Protein 2Q2I (pdb70)

Secondary structure (DSSP, 8-state):
-----HHHHHTS-EEEEEEEEEEE-TTSSS--EEEEEE-HHHH-EEEEEES-TTT--HHHHTT-EEEEE--SPPEEETTEEE--EEPEEE-TTS-EEEEEESS---TTPBP-/-----HHHHHT--EEEEEEEEEEEE---EEEEEEE--TTT-EEEEEE--TTT--HHHHTT-EEEEE--SPPEEETTEEE--EEPEEE-TTS-EEEEEESS---TTPBP-

Foldseek 3Di:
DDDDDPVVVVVQWKWKWFWAFKDWDVVAPATKIKTWTQQDDPLGIFIDMDNQVPPDDRVRRGGFIWMWRQPDPWDCRPPDTGRIHTDFDQDPVGHTDTDHDPDDDDRNDTDD/DDDDDPVVVVVWWKWKWFWAFWDCDVLNKIKTWTQQDDPQGIFIAMDQQVPPDDRVRRHGFIFMWGQPDDWDDPDPDIHGIDTDFDQDPVGHTDTDHDPDDDDRNDTDD

CATH classification: 2.40.50.140

B-factor: mean 7.93, std 7.59, range [2.0, 42.94]

Solvent-accessible surface area: 10592 Å² total; per-residue (Å²): 98,61,116,13,57,106,65,30,5,86,80,3,2,4,42,0,0,26,2,68,70,13,55,86,4,108,115,28,229,115,90,10,3,59,8,77,0,41,1,6,138,167,41,23,103,58,68,0,19,22,100,5,54,96,49,12,61,26,147,73,0,77,51,78,26,0,0,0,0,25,10,32,59,71,150,96,40,56,99,16,120,7,54,7,40,12,0,2,0,26,1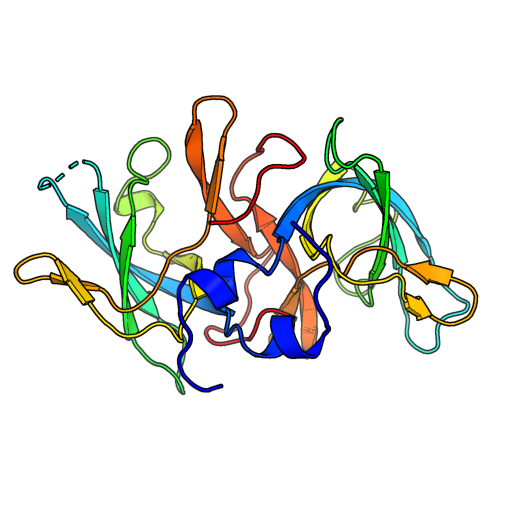6,89,128,46,42,49,0,0,0,7,21,49,89,117,10,49,52,14,56,52,3,64,81,61,125,14,52,126,60,35,12,94,88,14,11,5,31,0,0,27,1,67,76,11,65,88,37,116,128,121,18,4,57,4,74,0,41,1,9,130,162,40,24,89,57,60,1,30,19,128,3,58,96,48,7,66,34,145,60,0,74,52,66,30,0,0,0,0,23,7,28,42,49,157,103,81,58,142,23,106,20,35,8,47,12,0,2,0,26,17,90,126,47,42,50,0,1,0,6,21,46,92,115,7,54,46,16,59,118,14,76

Sequence (221 aa):
SGEISYADFEKVDIRVGTIVEAVPFPEARKPAIKVKIDFGPEIGIKKSSAQITVHYTPESLVGRQVLGVVNFPPRQIGPFRSEVLTLGFADANGDIVLAAVERPVPNGEKMCSGEISYADFEKVDIRVGTIVEAVPFPEPAIKVKIDFGPEIGIKKSSAQITVHYTPESLVGRQVLGVVNFPPRQIGPFRSEVLTLGFADANGDIVLAAVERPVPNGEKMC

InterPro domains:
  IPR002547 tRNA-binding domain [PF01588] (15-111)
  IPR002547 tRNA-binding domain [PS50886] (9-113)
  IPR008231 Probable chaperone CsaA [TIGR02222] (7-112)
  IPR012340 Nucleic acid-binding, OB-fold [G3DSA:2.40.50.140] (1-113)
  IPR012340 Nucleic acid-binding, OB-fold [SSF50249] (5-112)

Structure (mmCIF, N/CA/C/O backbone):
data_2Q2I
#
_entry.id   2Q2I
#
_cell.length_a   60.653
_cell.length_b   60.653
_cell.length_c   113.389
_cell.angle_alpha   90.000
_cell.angle_beta   90.000
_cell.angle_gamma   120.000
#
_symmetry.space_group_name_H-M   'P 61'
#
loop_
_entity.id
_entity.type
_entity.pdbx_description
1 polymer 'Secretion chaperone'
2 non-polymer 'SULFATE ION'
3 non-polymer 1,2-ETHANEDIOL
4 water water
#
loop_
_atom_site.group_PDB
_atom_site.id
_atom_site.type_symbol
_atom_site.label_atom_id
_atom_site.label_alt_id
_atom_site.label_comp_id
_atom_site.label_asym_id
_atom_site.label_entity_id
_atom_site.label_seq_id
_atom_site.pdbx_PDB_ins_code
_atom_site.Cartn_x
_atom_site.Cartn_y
_atom_site.Cartn_z
_atom_site.occupancy
_atom_site.B_iso_or_equiv
_atom_site.auth_seq_id
_atom_site.auth_comp_id
_atom_site.auth_asym_id
_atom_site.auth_atom_id
_atom_site.pdbx_PDB_model_num
ATOM 1 N N . SER A 1 5 ? -37.350 -17.357 9.589 1.00 4.46 2 SER A N 1
ATOM 2 C CA . SER A 1 5 ? -36.706 -16.238 10.335 1.00 4.23 2 SER A CA 1
ATOM 3 C C . SER A 1 5 ? -37.744 -15.314 10.956 1.00 4.55 2 SER A C 1
ATOM 4 O O . SER A 1 5 ? -38.706 -14.911 10.302 1.00 4.82 2 SER A O 1
ATOM 7 N N . GLY A 1 6 ? -37.536 -14.983 12.224 1.00 4.18 3 GLY A N 1
ATOM 8 C CA . GLY A 1 6 ? -38.460 -14.113 12.951 1.00 3.45 3 GLY A CA 1
ATOM 9 C C . GLY A 1 6 ? -38.572 -12.731 12.334 1.00 3.98 3 GLY A C 1
ATOM 10 O O . GLY A 1 6 ? -37.739 -12.339 11.498 1.00 3.70 3 GLY A O 1
ATOM 11 N N . GLU A 1 7 ? -39.591 -11.988 12.746 1.00 3.70 4 GLU A N 1
ATOM 12 C CA . GLU A 1 7 ? -39.803 -10.647 12.208 1.00 3.10 4 GLU A CA 1
ATOM 13 C C . GLU A 1 7 ? -38.692 -9.706 12.610 1.00 2.93 4 GLU A C 1
ATOM 14 O O . GLU A 1 7 ? -38.048 -9.885 13.657 1.00 2.83 4 GLU A O 1
ATOM 20 N N . ILE A 1 8 ? -38.479 -8.703 11.760 1.00 2.20 5 ILE A N 1
ATOM 21 C CA . ILE A 1 8 ? -37.432 -7.729 11.982 1.00 2.00 5 ILE A CA 1
ATOM 22 C C . ILE A 1 8 ? -37.941 -6.291 11.844 1.00 2.07 5 ILE A C 1
ATOM 23 O O . ILE A 1 8 ? -39.002 -6.027 11.252 1.00 3.02 5 ILE A O 1
ATOM 28 N N . SER A 1 9 ? -37.154 -5.369 12.400 1.00 2.01 6 SER A N 1
ATOM 29 C CA . SER A 1 9 ? -37.375 -3.935 12.206 1.00 2.23 6 SER A CA 1
ATOM 30 C C . SER A 1 9 ? -36.861 -3.473 10.854 1.00 2.00 6 SER A C 1
ATOM 31 O O . SER A 1 9 ? -36.018 -4.134 10.229 1.00 2.00 6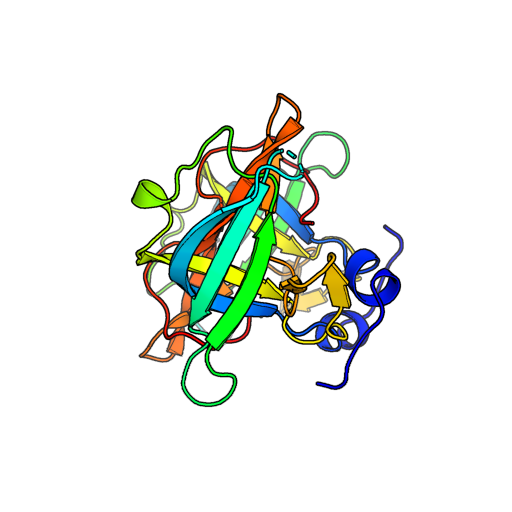 SER A O 1
ATOM 34 N N . TYR A 1 10 ? -37.308 -2.299 10.431 1.00 2.00 7 TYR A N 1
ATOM 35 C CA . TYR A 1 10 ? -36.672 -1.697 9.263 1.00 2.00 7 TYR A CA 1
ATOM 36 C C . TYR A 1 10 ? -35.164 -1.481 9.480 1.00 2.00 7 TYR A C 1
ATOM 37 O O . TYR A 1 10 ? -34.361 -1.671 8.540 1.00 2.00 7 TYR A O 1
ATOM 46 N N . ALA A 1 11 ? -34.782 -1.074 10.695 1.00 2.07 8 ALA A N 1
ATOM 47 C CA . ALA A 1 11 ? -33.363 -0.809 10.984 1.00 2.45 8 ALA A CA 1
ATOM 48 C C . ALA A 1 11 ? -32.514 -2.047 10.715 1.00 3.60 8 ALA A C 1
ATOM 49 O O . ALA A 1 11 ? -31.388 -1.947 10.215 1.00 4.06 8 ALA A O 1
ATOM 51 N N . ASP A 1 12 ? -33.035 -3.219 11.077 1.00 3.86 9 ASP A N 1
ATOM 52 C CA . ASP A 1 12 ? -32.249 -4.449 10.897 1.00 3.94 9 ASP A CA 1
ATOM 53 C C . ASP A 1 12 ? -32.149 -4.908 9.444 1.00 4.67 9 ASP A C 1
ATOM 54 O O . ASP A 1 12 ? -31.253 -5.679 9.086 1.00 5.73 9 ASP A O 1
ATOM 59 N N . PHE A 1 13 ? -33.082 -4.445 8.616 1.00 4.02 10 PHE A N 1
ATOM 60 C CA . PHE A 1 13 ? -32.961 -4.597 7.173 1.00 4.63 10 PHE A CA 1
ATOM 61 C C . PHE A 1 13 ? -31.985 -3.556 6.611 1.00 4.81 10 PHE A C 1
ATOM 62 O O . PHE A 1 13 ? -31.078 -3.892 5.845 1.00 4.80 10 PHE A O 1
ATOM 70 N N . GLU A 1 14 ? -32.180 -2.287 6.970 1.00 4.32 11 GLU A N 1
ATOM 71 C CA . GLU A 1 14 ? -31.379 -1.202 6.401 1.00 5.34 11 GLU A CA 1
ATOM 72 C C . GLU A 1 14 ? -29.881 -1.317 6.680 1.00 4.54 11 GLU A C 1
ATOM 73 O O . GLU A 1 14 ? -29.055 -0.907 5.839 1.00 4.45 11 GLU A O 1
ATOM 79 N N . LYS A 1 15 ? -29.518 -1.889 7.828 1.00 3.20 12 LYS A N 1
ATOM 80 C CA . LYS A 1 15 ? -28.088 -2.014 8.179 1.00 2.75 12 LYS A CA 1
ATOM 81 C C . LYS A 1 15 ? -27.330 -2.993 7.296 1.00 2.19 12 LYS A C 1
ATOM 82 O O . LYS A 1 15 ? -26.100 -3.011 7.303 1.00 2.63 12 LYS A O 1
ATOM 88 N N . VAL A 1 16 ? -28.067 -3.840 6.580 1.00 2.06 13 VAL A N 1
ATOM 89 C CA . VAL A 1 16 ? -27.484 -4.749 5.600 1.00 2.40 13 VAL A CA 1
ATOM 90 C C . VAL A 1 16 ? -27.313 -3.925 4.327 1.00 2.76 13 VAL A C 1
ATOM 91 O O . VAL A 1 16 ? -28.303 -3.440 3.756 1.00 3.49 13 VAL A O 1
ATOM 95 N N . ASP A 1 17 ? -26.066 -3.712 3.905 1.00 2.97 14 ASP A N 1
ATOM 96 C CA . ASP A 1 17 ? -25.843 -2.789 2.807 1.00 2.88 14 ASP A CA 1
ATOM 97 C C . ASP A 1 17 ? -25.741 -3.539 1.483 1.00 3.03 14 ASP A C 1
ATOM 98 O O . ASP A 1 17 ? -24.681 -4.049 1.120 1.00 3.00 14 ASP A O 1
ATOM 103 N N . ILE A 1 18 ? -26.863 -3.611 0.778 1.00 2.38 15 ILE A N 1
ATOM 104 C CA . ILE A 1 18 ? -26.910 -4.272 -0.532 1.00 2.36 15 ILE A CA 1
ATOM 105 C C . ILE A 1 18 ? -26.889 -3.215 -1.634 1.00 2.49 15 ILE A C 1
ATOM 106 O O . ILE A 1 18 ? -27.712 -2.289 -1.626 1.00 2.32 15 ILE A O 1
ATOM 111 N N . ARG A 1 19 ? -25.922 -3.352 -2.539 1.00 2.23 16 ARG A N 1
ATOM 112 C CA . ARG A 1 19 ? -25.729 -2.404 -3.634 1.00 2.00 16 ARG A CA 1
ATOM 113 C C . ARG A 1 19 ? -25.779 -3.132 -4.959 1.00 2.00 16 ARG A C 1
ATOM 114 O O . ARG A 1 19 ? -25.446 -4.306 -5.024 1.00 2.00 16 ARG A O 1
ATOM 122 N N . VAL A 1 20 ? -26.124 -2.400 -6.013 1.00 2.00 17 VAL A N 1
ATOM 123 C CA . VAL A 1 20 ? -25.983 -2.888 -7.385 1.00 2.00 17 VAL A CA 1
ATOM 124 C C . VAL A 1 20 ? -24.635 -2.403 -7.939 1.00 2.00 17 VAL A C 1
ATOM 125 O O . VAL A 1 20 ? -24.189 -1.290 -7.633 1.00 2.00 17 VAL A O 1
ATOM 129 N N . GLY A 1 21 ? -23.968 -3.262 -8.706 1.00 2.00 18 GLY A N 1
ATOM 130 C CA . GLY A 1 21 ? -22.713 -2.901 -9.351 1.00 2.00 18 GLY A CA 1
ATOM 131 C C . GLY A 1 21 ? -22.566 -3.689 -10.626 1.00 2.00 18 GLY A C 1
ATOM 132 O O . GLY A 1 21 ? -23.342 -4.610 -10.881 1.00 2.26 18 GLY A O 1
ATOM 133 N N . THR A 1 22 ? -21.573 -3.327 -11.438 1.00 2.00 19 THR A N 1
ATOM 134 C CA . THR A 1 22 ? -21.394 -3.938 -12.767 1.00 2.00 19 THR A CA 1
ATOM 135 C C . THR A 1 22 ? -20.129 -4.784 -12.776 1.00 2.00 19 THR A C 1
ATOM 136 O O . THR A 1 22 ? -19.065 -4.304 -12.398 1.00 2.00 19 THR A O 1
ATOM 140 N N . ILE A 1 23 ? -20.241 -6.046 -13.199 1.00 2.00 20 ILE A N 1
ATOM 141 C CA . ILE A 1 23 ? -19.052 -6.900 -13.288 1.00 2.00 20 ILE A CA 1
ATOM 142 C C . ILE A 1 23 ? -18.111 -6.331 -14.352 1.00 2.37 20 ILE A C 1
ATOM 143 O O . ILE A 1 23 ? -18.521 -6.094 -15.489 1.00 2.46 20 ILE A O 1
ATOM 148 N N . VAL A 1 24 ? -16.858 -6.121 -13.958 1.00 2.15 21 VAL A N 1
ATOM 149 C CA . VAL A 1 24 ? -15.830 -5.598 -14.867 1.00 2.00 21 VAL A CA 1
ATOM 150 C C . VAL A 1 24 ? -14.756 -6.615 -15.222 1.00 2.08 21 VAL A C 1
ATOM 151 O O . VAL A 1 24 ? -14.027 -6.430 -16.195 1.00 2.90 21 VAL A O 1
ATOM 155 N N . GLU A 1 25 ? -14.658 -7.680 -14.426 1.00 2.00 22 GLU A N 1
ATOM 156 C CA . GLU A 1 25 ? -13.709 -8.762 -14.707 1.00 2.00 22 GLU A CA 1
ATOM 157 C C . GLU A 1 25 ? -14.291 -10.070 -14.209 1.00 2.00 22 GLU A C 1
ATOM 158 O O . GLU A 1 25 ? -14.942 -10.087 -13.172 1.00 2.00 22 GLU A O 1
ATOM 164 N N . ALA A 1 26 ? -14.035 -11.159 -14.925 1.00 2.00 23 ALA A N 1
ATOM 165 C CA . ALA A 1 26 ? -14.486 -12.478 -14.498 1.00 2.10 23 ALA A CA 1
ATOM 166 C C . ALA A 1 26 ? -13.513 -13.535 -14.991 1.00 2.55 23 ALA A C 1
ATOM 167 O O . ALA A 1 26 ? -13.064 -13.521 -16.157 1.00 2.59 23 ALA A O 1
ATOM 169 N N . VAL A 1 27 ? -13.145 -14.436 -14.092 1.00 3.78 24 VAL A N 1
ATOM 170 C CA . VAL A 1 27 ? -12.242 -15.514 -14.462 1.00 5.12 24 VAL A CA 1
ATOM 171 C C . VAL A 1 27 ? -12.638 -16.802 -13.742 1.00 5.48 24 VAL A C 1
ATOM 172 O O . VAL A 1 27 ? -13.216 -16.752 -12.651 1.00 6.39 24 VAL A O 1
ATOM 176 N N . PRO A 1 28 ? -12.322 -17.961 -14.331 1.00 5.59 25 PRO A N 1
ATOM 177 C CA . PRO A 1 28 ? -12.565 -19.219 -13.618 1.00 5.82 25 PRO A CA 1
ATOM 178 C C . PRO A 1 28 ? -11.786 -19.295 -12.293 1.00 6.60 25 PRO A C 1
ATOM 179 O O . PRO A 1 28 ? -10.723 -18.694 -12.154 1.00 6.43 25 PRO A O 1
ATOM 183 N N . PHE A 1 29 ? -12.308 -20.063 -11.351 1.00 6.85 26 PHE A N 1
ATOM 184 C CA . PHE A 1 29 ? -11.700 -20.227 -10.047 1.00 7.42 26 PHE A CA 1
ATOM 185 C C . PHE A 1 29 ? -11.464 -21.738 -9.848 1.00 7.89 26 PHE A C 1
ATOM 186 O O . PHE A 1 29 ? -12.118 -22.357 -9.013 1.00 8.40 26 PHE A O 1
ATOM 194 N N . PRO A 1 30 ? -10.530 -22.336 -10.636 1.00 8.27 27 PRO A N 1
ATOM 195 C CA . PRO A 1 30 ? -10.348 -23.802 -10.577 1.00 8.37 27 PRO A CA 1
ATOM 196 C C . PRO A 1 30 ? -9.826 -24.293 -9.225 1.00 8.17 27 PRO A C 1
ATOM 197 O O . PRO A 1 30 ? -9.937 -25.485 -8.920 1.00 8.72 27 PRO A O 1
ATOM 201 N N . GLU A 1 31 ? -9.283 -23.375 -8.421 1.00 8.11 28 GLU A N 1
ATOM 202 C CA . GLU A 1 31 ? -8.758 -23.712 -7.092 1.00 8.26 28 GLU A CA 1
ATOM 203 C C . GLU A 1 31 ? -9.871 -24.067 -6.101 1.00 8.27 28 GLU A C 1
ATOM 204 O O . GLU A 1 31 ? -9.631 -24.776 -5.120 1.00 8.74 28 GLU A O 1
ATOM 210 N N . ALA A 1 32 ? -11.088 -23.595 -6.373 1.00 7.89 29 ALA A N 1
ATOM 211 C CA . ALA A 1 32 ? -12.231 -23.836 -5.490 1.00 8.34 29 ALA A CA 1
ATOM 212 C C . ALA A 1 32 ? -12.667 -25.302 -5.504 1.00 7.96 29 ALA A C 1
ATOM 213 O O . ALA A 1 32 ? -12.464 -26.006 -6.488 1.00 7.99 29 ALA A O 1
ATOM 215 N N . ARG A 1 33 ? -13.266 -25.755 -4.405 1.00 7.60 30 ARG A N 1
ATOM 216 C CA . ARG A 1 33 ? -13.757 -27.133 -4.302 1.00 7.43 30 ARG A CA 1
ATOM 217 C C . ARG A 1 33 ? -14.846 -27.438 -5.345 1.00 7.63 30 ARG A C 1
ATOM 218 O O . ARG A 1 33 ? -14.798 -28.456 -6.035 1.00 7.84 30 ARG A O 1
ATOM 226 N N . LYS A 1 34 ? -15.827 -26.545 -5.446 1.00 7.04 31 LYS A N 1
ATOM 227 C CA . LYS A 1 34 ? -16.899 -26.670 -6.430 1.00 7.35 31 LYS A CA 1
ATOM 228 C C . LYS A 1 34 ? -16.621 -25.693 -7.579 1.00 6.74 31 LYS A C 1
ATOM 229 O O . LYS A 1 34 ? -15.887 -24.712 -7.391 1.00 7.91 31 LYS A O 1
ATOM 235 N N . PRO A 1 35 ? -17.178 -25.953 -8.782 1.00 6.35 32 PRO A N 1
ATOM 236 C CA . PRO A 1 35 ? -16.929 -25.024 -9.882 1.00 6.14 32 PRO A CA 1
ATOM 237 C C . PRO A 1 35 ? -17.413 -23.613 -9.556 1.00 5.59 32 PRO A C 1
ATOM 238 O O . PRO A 1 35 ? -18.514 -23.428 -9.036 1.00 5.49 32 PRO A O 1
ATOM 242 N N . ALA A 1 36 ? -16.589 -22.616 -9.855 1.00 5.79 33 ALA A N 1
ATOM 243 C CA . ALA A 1 36 ? -16.896 -21.258 -9.457 1.00 4.67 33 ALA A CA 1
ATOM 244 C C . ALA A 1 36 ? -16.189 -20.265 -10.373 1.00 4.58 33 ALA A C 1
ATOM 245 O O . ALA A 1 36 ? -15.303 -20.636 -11.154 1.00 5.14 33 ALA A O 1
ATOM 247 N N . ILE A 1 37 ? -16.595 -19.006 -10.244 1.00 3.27 34 ILE A N 1
ATOM 248 C CA . ILE A 1 37 ? -16.045 -17.909 -11.030 1.00 2.55 34 ILE A CA 1
ATOM 249 C C . ILE A 1 37 ? -15.719 -16.791 -10.048 1.00 2.00 34 ILE A C 1
ATOM 250 O O . ILE A 1 37 ? -16.492 -16.540 -9.136 1.00 2.00 34 ILE A O 1
ATOM 255 N N . LYS A 1 38 ? -14.551 -16.166 -10.216 1.00 2.00 35 LYS A N 1
ATOM 256 C CA . LYS A 1 38 ? -14.141 -14.970 -9.456 1.00 2.00 35 LYS A CA 1
ATOM 257 C C . LYS A 1 38 ? -14.466 -13.720 -10.273 1.00 2.00 35 LYS A C 1
ATOM 258 O O . LYS A 1 38 ? -14.248 -13.702 -11.479 1.00 2.00 35 LYS A O 1
ATOM 264 N N . VAL A 1 39 ? -14.979 -12.676 -9.630 1.00 2.00 36 VAL A N 1
ATOM 265 C CA . VAL A 1 39 ? -15.328 -11.458 -10.365 1.00 2.00 36 VAL A CA 1
ATOM 266 C C . VAL A 1 39 ? -14.795 -10.243 -9.650 1.00 2.00 36 VAL A C 1
ATOM 267 O O . VAL A 1 39 ? -14.513 -10.288 -8.456 1.00 2.00 36 VAL A O 1
ATOM 271 N N . LYS A 1 40 ? -14.614 -9.166 -10.404 1.00 2.00 37 LYS A N 1
ATOM 272 C CA . LYS A 1 40 ? -14.476 -7.821 -9.826 1.00 2.00 37 LYS A CA 1
ATOM 273 C C . LYS A 1 40 ? -15.716 -7.051 -10.240 1.00 2.00 37 LYS A C 1
ATOM 274 O O . LYS A 1 40 ? -16.131 -7.124 -11.412 1.00 2.36 37 LYS A O 1
ATOM 280 N N . ILE A 1 41 ? -16.323 -6.350 -9.280 1.00 2.50 38 ILE A N 1
ATOM 281 C CA . ILE A 1 41 ? -17.585 -5.618 -9.512 1.00 2.18 38 ILE A CA 1
ATOM 282 C C . ILE A 1 41 ? -17.346 -4.140 -9.228 1.00 2.00 38 ILE A C 1
ATOM 283 O O . ILE A 1 41 ? -16.877 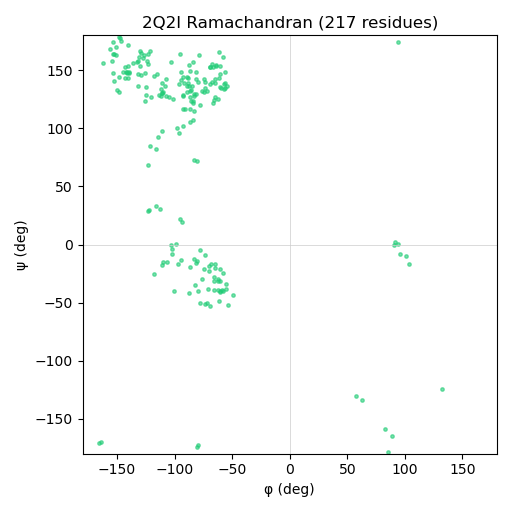-3.792 -8.154 1.00 2.00 38 ILE A O 1
ATOM 288 N N . ASP A 1 42 ? -17.690 -3.291 -10.189 1.00 2.00 39 ASP A N 1
ATOM 289 C CA . ASP A 1 42 ? -17.635 -1.859 -9.972 1.00 2.00 39 ASP A CA 1
ATOM 290 C C . ASP A 1 42 ? -18.908 -1.372 -9.280 1.00 2.80 39 ASP A C 1
ATOM 291 O O . ASP A 1 42 ? -19.995 -1.335 -9.881 1.00 2.44 39 ASP A O 1
ATOM 296 N N . PHE A 1 43 ? -18.766 -1.025 -8.005 1.00 3.01 40 PHE A N 1
ATOM 297 C CA . PHE A 1 43 ? -19.904 -0.527 -7.232 1.00 3.74 40 PHE A CA 1
ATOM 298 C C . PHE A 1 43 ? -19.987 1.001 -7.208 1.00 3.93 40 PHE A C 1
ATOM 299 O O . PHE A 1 43 ? -20.641 1.581 -6.317 1.00 3.86 40 PHE A O 1
ATOM 307 N N . GLY A 1 44 ? -19.359 1.651 -8.199 1.00 4.06 41 GLY A N 1
ATOM 308 C CA . GLY A 1 44 ? -19.419 3.101 -8.319 1.00 3.53 41 GLY A CA 1
ATOM 309 C C . GLY A 1 44 ? -18.249 3.809 -7.658 1.00 4.41 41 GLY A C 1
ATOM 310 O O . GLY A 1 44 ? -17.436 3.195 -6.974 1.00 4.63 41 GLY A O 1
ATOM 311 N N . PRO A 1 45 ? -18.182 5.131 -7.828 1.00 4.44 42 PRO A N 1
ATOM 312 C CA . PRO A 1 45 ? -16.996 5.874 -7.398 1.00 4.93 42 PRO A CA 1
ATOM 313 C C . PRO A 1 45 ? -16.755 5.896 -5.885 1.00 5.57 42 PRO A C 1
ATOM 314 O O . PRO A 1 45 ? -15.599 5.949 -5.461 1.00 6.42 42 PRO A O 1
ATOM 318 N N . GLU A 1 46 ? -17.820 5.860 -5.083 1.00 5.36 43 GLU A N 1
ATOM 319 C CA . GLU A 1 46 ? -17.656 5.899 -3.629 1.00 6.07 43 GLU A CA 1
ATOM 320 C C . GLU A 1 46 ? -17.135 4.568 -3.086 1.00 5.44 43 GLU A C 1
ATOM 321 O O . GLU A 1 46 ? -16.142 4.531 -2.350 1.00 6.72 43 GLU A O 1
ATOM 327 N N . ILE A 1 47 ? -17.796 3.479 -3.454 1.00 4.39 44 ILE A N 1
ATOM 328 C CA . ILE A 1 47 ? -17.436 2.149 -2.945 1.00 4.38 44 ILE A CA 1
ATOM 329 C C . ILE A 1 47 ? -16.241 1.571 -3.688 1.00 3.69 44 ILE A C 1
ATOM 330 O O . ILE A 1 47 ? -15.365 0.929 -3.087 1.00 4.67 44 ILE A O 1
ATOM 335 N N . GLY A 1 48 ? -16.218 1.776 -5.001 1.00 3.69 45 GLY A N 1
ATOM 336 C CA . GLY A 1 48 ? -15.089 1.329 -5.796 1.00 2.79 45 GLY A CA 1
ATOM 337 C C . GLY A 1 48 ? -15.286 -0.092 -6.287 1.00 2.57 45 GLY A C 1
ATOM 338 O O . GLY A 1 48 ? -16.402 -0.622 -6.246 1.00 3.59 45 GLY A O 1
ATOM 339 N N . ILE A 1 49 ? -14.188 -0.697 -6.744 1.00 2.00 46 ILE A N 1
ATOM 340 C CA . ILE A 1 49 ? -14.208 -2.036 -7.331 1.00 2.43 46 ILE A CA 1
ATOM 341 C C . ILE A 1 49 ? -13.921 -3.079 -6.257 1.00 2.57 46 ILE A C 1
ATOM 342 O O . ILE A 1 49 ? -12.940 -2.950 -5.511 1.00 3.04 46 ILE A O 1
ATOM 347 N N . LYS A 1 50 ? -14.789 -4.084 -6.177 1.00 2.00 47 LYS A N 1
ATOM 348 C CA . LYS A 1 50 ? -14.711 -5.104 -5.125 1.00 2.00 47 LYS A CA 1
ATOM 349 C C . LYS A 1 50 ? -14.667 -6.498 -5.700 1.00 2.00 47 LYS A C 1
ATOM 350 O O . LYS A 1 50 ? -15.294 -6.777 -6.724 1.00 2.34 47 LYS A O 1
ATOM 356 N N . LYS A 1 51 ? -13.969 -7.378 -4.997 1.00 2.00 48 LYS A N 1
ATOM 357 C CA . LYS A 1 51 ? -13.847 -8.765 -5.392 1.00 2.00 48 LYS A CA 1
ATOM 358 C C . LYS A 1 51 ? -14.967 -9.621 -4.841 1.00 2.00 48 LYS A C 1
ATOM 359 O O . LYS A 1 51 ? -15.383 -9.446 -3.704 1.00 2.00 48 LYS A O 1
ATOM 365 N N . SER A 1 52 ? -15.400 -10.590 -5.637 1.00 2.00 49 SER A N 1
ATOM 366 C CA . SER A 1 52 ? -16.367 -11.591 -5.161 1.00 2.00 49 SER A CA 1
ATOM 367 C C . SER A 1 52 ? -16.190 -12.864 -5.958 1.00 2.37 49 SER A C 1
ATOM 368 O O . SER A 1 52 ? -15.399 -12.918 -6.880 1.00 2.00 49 SER A O 1
ATOM 371 N N . SER A 1 53 ? -16.913 -13.905 -5.559 1.00 2.41 50 SER A N 1
ATOM 372 C CA . SER A 1 53 ? -16.872 -15.168 -6.282 1.00 2.73 50 SER A CA 1
ATOM 373 C C . SER A 1 53 ? -18.179 -15.906 -6.040 1.00 2.49 50 SER A C 1
ATOM 374 O O . SER A 1 53 ? -18.872 -15.620 -5.078 1.00 2.52 50 SER A O 1
ATOM 377 N N . ALA A 1 54 ? -18.526 -16.829 -6.928 1.00 2.22 51 ALA A N 1
ATOM 378 C CA . ALA A 1 54 ? -19.761 -17.601 -6.760 1.00 2.00 51 ALA A CA 1
ATOM 379 C C . ALA A 1 54 ? -19.764 -18.858 -7.613 1.00 2.00 51 ALA A C 1
ATOM 380 O O . ALA A 1 54 ? -19.065 -18.941 -8.637 1.00 2.00 51 ALA A O 1
ATOM 382 N N . GLN A 1 55 ? -20.563 -19.829 -7.182 1.00 2.00 52 GLN A N 1
ATOM 383 C CA . GLN A 1 55 ? -20.760 -21.072 -7.921 1.00 2.00 52 GLN A CA 1
ATOM 384 C C . GLN A 1 55 ? -21.825 -20.854 -9.010 1.00 2.59 52 GLN A C 1
ATOM 385 O O . GLN A 1 55 ? -22.968 -21.319 -8.895 1.00 3.50 52 GLN A O 1
ATOM 391 N N . ILE A 1 56 ? -21.422 -20.126 -10.055 1.00 2.28 53 ILE A N 1
ATOM 392 C CA . ILE A 1 56 ? -22.351 -19.642 -11.074 1.00 2.88 53 ILE A CA 1
ATOM 393 C C . ILE A 1 56 ? -21.926 -20.116 -12.469 1.00 2.96 53 ILE A C 1
ATOM 394 O O . ILE A 1 56 ? -22.227 -19.465 -13.470 1.00 4.51 53 ILE A O 1
ATOM 399 N N . THR A 1 57 ? -21.265 -21.269 -12.521 1.00 3.07 54 THR A N 1
ATOM 400 C CA . THR A 1 57 ? -20.773 -21.784 -13.804 1.00 2.74 54 THR A CA 1
ATOM 401 C C . THR A 1 57 ? -21.837 -22.485 -14.648 1.00 2.66 54 THR A C 1
ATOM 402 O O . THR A 1 57 ? -21.609 -22.736 -15.839 1.00 3.79 54 THR A O 1
ATOM 406 N N . VAL A 1 58 ? -22.987 -22.829 -14.064 1.00 3.56 55 VAL A N 1
ATOM 407 C CA . VAL A 1 58 ? -23.995 -23.546 -14.842 1.00 3.95 55 VAL A CA 1
ATOM 408 C C . VAL A 1 58 ? -24.645 -22.621 -15.873 1.00 4.16 55 VAL A C 1
ATOM 409 O O . VAL A 1 58 ? -24.676 -22.942 -17.062 1.00 4.82 55 VAL A O 1
ATOM 413 N N . HIS A 1 59 ? -25.105 -21.457 -15.423 1.00 4.59 56 HIS A N 1
ATOM 414 C CA . HIS A 1 59 ? -25.809 -20.538 -16.315 1.00 4.35 56 HIS A CA 1
ATOM 415 C C . HIS A 1 59 ? -24.961 -19.436 -16.910 1.00 4.19 56 HIS A C 1
ATOM 416 O O . HIS A 1 59 ? -25.378 -18.806 -17.897 1.00 5.07 56 HIS A O 1
ATOM 423 N N . TYR A 1 60 ? -23.787 -19.192 -16.316 1.00 4.23 57 TYR A N 1
ATOM 424 C CA . TYR A 1 60 ? -22.966 -18.029 -16.687 1.00 3.10 57 TYR A CA 1
ATOM 425 C C . TYR A 1 60 ? -21.559 -18.435 -17.051 1.00 3.93 57 TYR A C 1
ATOM 426 O O . TYR A 1 60 ? -21.129 -19.566 -16.778 1.00 4.57 57 TYR A O 1
ATOM 435 N N . THR A 1 61 ? -20.869 -17.515 -17.726 1.00 3.28 58 THR A N 1
ATOM 436 C CA . THR A 1 61 ? -19.493 -17.754 -18.138 1.00 2.88 58 THR A CA 1
ATOM 437 C C . THR A 1 61 ? -18.691 -16.493 -17.841 1.00 2.90 58 THR A C 1
ATOM 438 O O . THR A 1 61 ? -19.271 -15.409 -17.727 1.00 3.20 58 THR A O 1
ATOM 442 N N . PRO A 1 62 ? -17.368 -16.622 -17.672 1.00 2.89 59 PRO A N 1
ATOM 443 C CA . PRO A 1 62 ? -16.553 -15.411 -17.515 1.00 3.11 59 PRO A CA 1
ATOM 444 C C . PRO A 1 62 ? -16.713 -14.409 -18.658 1.00 3.45 59 PRO A C 1
ATOM 445 O O . PRO A 1 62 ? -16.663 -13.184 -18.438 1.00 5.39 59 PRO A O 1
ATOM 449 N N . GLU A 1 63 ? -16.921 -14.934 -19.861 1.00 3.21 60 GLU A N 1
ATOM 450 C CA . GLU A 1 63 ? -17.058 -14.104 -21.040 1.00 3.80 60 GLU A CA 1
ATOM 451 C C . GLU A 1 63 ? -18.377 -13.326 -21.067 1.00 4.21 60 GLU A C 1
ATOM 452 O O . GLU A 1 63 ? -18.399 -12.162 -21.498 1.00 5.28 60 GLU A O 1
ATOM 458 N N . SER A 1 64 ? -19.465 -13.953 -20.611 1.00 4.74 61 SER A N 1
ATOM 459 C CA . SER A 1 64 ? -20.802 -13.321 -20.664 1.00 5.69 61 SER A CA 1
ATOM 460 C C . SER A 1 64 ? -21.102 -12.449 -19.451 1.00 4.71 61 SER A C 1
ATOM 461 O O . SER A 1 64 ? -21.977 -11.597 -19.511 1.00 4.58 61 SER A O 1
ATOM 464 N N . LEU A 1 65 ? -20.368 -12.652 -18.361 1.00 3.09 62 LEU A N 1
ATOM 465 C CA . LEU A 1 65 ? -20.677 -11.948 -17.120 1.00 3.22 62 LEU A CA 1
ATOM 466 C C . LEU A 1 65 ? -20.234 -10.489 -17.121 1.00 3.10 62 LEU A C 1
ATOM 467 O O . LEU A 1 65 ? -20.832 -9.647 -16.427 1.00 2.51 62 LEU A O 1
ATOM 472 N N . VAL A 1 66 ? -19.164 -10.187 -17.858 1.00 2.93 63 VAL A N 1
ATOM 473 C CA . VAL A 1 66 ? -18.650 -8.829 -17.867 1.00 2.44 63 VAL A CA 1
ATOM 474 C C . VAL A 1 66 ? -19.714 -7.895 -18.444 1.00 2.00 63 VAL A C 1
ATOM 475 O O . VAL A 1 66 ? -20.247 -8.152 -19.542 1.00 3.13 63 VAL A O 1
ATOM 479 N N . GLY A 1 67 ? -20.049 -6.856 -17.670 1.00 2.14 64 GLY A N 1
ATOM 480 C CA . GLY A 1 67 ? -21.055 -5.872 -18.066 1.00 2.00 64 GLY A CA 1
ATOM 481 C C . GLY A 1 67 ? -22.413 -6.103 -17.410 1.00 2.00 64 GLY A C 1
ATOM 482 O O . GLY A 1 67 ? -23.309 -5.264 -17.515 1.00 2.00 64 GLY A O 1
ATOM 483 N N . ARG A 1 68 ? -22.579 -7.244 -16.749 1.00 2.00 65 ARG A N 1
ATOM 484 C CA . ARG A 1 68 ? -23.836 -7.532 -16.067 1.00 2.70 65 ARG A CA 1
ATOM 485 C C . ARG A 1 68 ? -23.886 -6.813 -14.730 1.00 2.56 65 ARG A C 1
ATOM 486 O O . ARG A 1 68 ? -22.886 -6.766 -14.017 1.00 3.05 65 ARG A O 1
ATOM 494 N N . GLN A 1 69 ? -25.056 -6.265 -14.382 1.00 2.46 66 GLN A N 1
ATOM 495 C CA . GLN A 1 69 ? -25.223 -5.710 -13.044 1.00 2.43 66 GLN A CA 1
ATOM 496 C C . GLN A 1 69 ? -25.717 -6.782 -12.107 1.00 2.99 66 GLN A C 1
ATOM 497 O O . GLN A 1 69 ? -26.669 -7.505 -12.437 1.00 2.70 66 GLN A O 1
ATOM 503 N N . VAL A 1 70 ? -25.040 -6.877 -10.962 1.00 2.75 67 VAL A N 1
ATOM 504 C CA . VAL A 1 70 ? -25.356 -7.852 -9.917 1.00 2.92 67 VAL A CA 1
ATOM 505 C C . VAL A 1 70 ? -25.623 -7.107 -8.608 1.00 3.43 67 VAL A C 1
ATOM 506 O O . VAL A 1 70 ? -25.313 -5.908 -8.483 1.00 3.19 67 VAL A O 1
ATOM 510 N N . LEU A 1 71 ? -26.234 -7.806 -7.661 1.00 2.00 68 LEU A N 1
ATOM 511 C CA . LEU A 1 71 ? -26.516 -7.242 -6.342 1.00 2.62 68 LEU A CA 1
ATOM 512 C C . LEU A 1 71 ? -25.564 -7.914 -5.364 1.00 2.49 68 LEU A C 1
ATOM 513 O O . LEU A 1 71 ? -25.367 -9.129 -5.413 1.00 2.00 68 LEU A O 1
ATOM 518 N N . GLY A 1 72 ? -24.966 -7.133 -4.468 1.00 2.41 69 GLY A N 1
ATOM 519 C CA . GLY A 1 72 ? -24.048 -7.716 -3.480 1.00 2.61 69 GLY A CA 1
ATOM 520 C C . GLY A 1 72 ? -24.151 -7.068 -2.121 1.00 2.68 69 GLY A C 1
ATOM 521 O O . GLY A 1 72 ? -24.451 -5.883 -2.033 1.00 2.38 69 GLY A O 1
ATOM 522 N N . VAL A 1 73 ? -23.916 -7.853 -1.069 1.00 2.00 70 VAL A N 1
ATOM 523 C CA . VAL A 1 73 ? -23.723 -7.285 0.256 1.00 2.61 70 VAL A CA 1
ATOM 524 C C . VAL A 1 73 ? -22.298 -6.737 0.335 1.00 2.76 70 VAL A C 1
ATOM 525 O O . VAL A 1 73 ? -21.312 -7.497 0.185 1.00 2.13 70 VAL A O 1
ATOM 529 N N . VAL A 1 74 ? -22.181 -5.431 0.593 1.00 3.09 71 VAL A N 1
ATOM 530 C CA . VAL A 1 74 ? -20.874 -4.780 0.546 1.00 3.88 71 VAL A CA 1
ATOM 531 C C . VAL A 1 74 ? -20.259 -4.514 1.918 1.00 4.16 71 VAL A C 1
ATOM 532 O O . VAL A 1 74 ? -19.099 -4.112 1.983 1.00 5.80 71 VAL A O 1
ATOM 536 N N . ASN A 1 75 ? -21.015 -4.729 2.997 1.00 4.30 72 ASN A N 1
ATOM 537 C CA . ASN A 1 75 ? -20.511 -4.401 4.340 1.00 3.71 72 ASN A CA 1
ATOM 538 C C . ASN A 1 75 ? -20.254 -5.567 5.289 1.00 4.28 72 ASN A C 1
ATOM 539 O O . ASN A 1 75 ? -20.352 -5.411 6.512 1.00 3.81 72 ASN A O 1
ATOM 544 N N . PHE A 1 76 ? -19.887 -6.714 4.718 1.00 5.03 73 PHE A N 1
ATOM 545 C CA . PHE A 1 76 ? -19.307 -7.806 5.493 1.00 4.89 73 PHE A CA 1
ATOM 546 C C . PHE A 1 76 ? -17.803 -7.560 5.650 1.00 5.08 73 PHE A C 1
ATOM 547 O O . PHE A 1 76 ? -17.175 -6.872 4.840 1.00 5.36 73 PHE A O 1
ATOM 555 N N . PRO A 1 77 ? -17.204 -8.162 6.686 1.00 5.02 74 PRO A N 1
ATOM 556 C CA . PRO A 1 77 ? -15.749 -8.231 6.696 1.00 5.18 74 PRO A CA 1
ATOM 557 C C . PRO A 1 77 ? -15.286 -9.155 5.579 1.00 5.17 74 PRO A C 1
ATOM 558 O O . PRO A 1 77 ? -16.062 -10.017 5.145 1.00 5.90 74 PRO A O 1
ATOM 562 N N . PRO A 1 78 ? -14.045 -8.967 5.104 1.00 5.99 75 PRO A N 1
ATOM 563 C CA . PRO A 1 78 ? -13.490 -9.820 4.046 1.00 5.26 75 PRO A CA 1
ATOM 564 C C . PRO A 1 78 ? -13.538 -11.295 4.450 1.00 4.14 75 PRO A C 1
ATOM 565 O O . PRO A 1 78 ? -13.425 -11.617 5.640 1.00 4.01 75 PRO A O 1
ATOM 569 N N . ARG A 1 79 ? -13.706 -12.169 3.457 1.00 3.98 76 ARG A N 1
ATOM 570 C CA . ARG A 1 79 ? -13.819 -13.605 3.679 1.00 3.57 76 ARG A CA 1
ATOM 571 C C . ARG A 1 79 ? -12.782 -14.322 2.827 1.00 3.49 76 ARG A C 1
ATOM 572 O O . ARG A 1 79 ? -12.759 -14.160 1.612 1.00 3.53 76 ARG 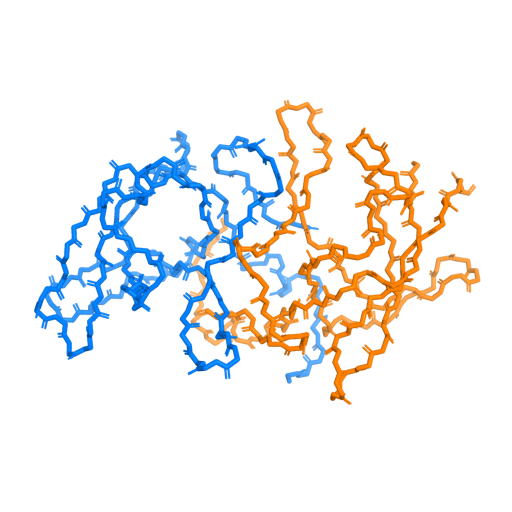A O 1
ATOM 580 N N . GLN A 1 80 ? -11.920 -15.114 3.471 1.00 2.82 77 GLN A N 1
ATOM 581 C CA . GLN A 1 80 ? -10.897 -15.853 2.765 1.00 3.06 77 GLN A CA 1
ATOM 582 C C . GLN A 1 80 ? -11.515 -17.181 2.310 1.00 3.10 77 GLN A C 1
ATOM 583 O O . GLN A 1 80 ? -11.914 -18.007 3.147 1.00 4.02 77 GLN A O 1
ATOM 589 N N . ILE A 1 81 ? -11.582 -17.354 0.989 1.00 3.52 78 ILE A N 1
ATOM 590 C CA . ILE A 1 81 ? -12.151 -18.545 0.333 1.00 2.75 78 ILE A CA 1
ATOM 591 C C . ILE A 1 81 ? -10.984 -19.220 -0.374 1.00 2.75 78 ILE A C 1
ATOM 592 O O . ILE A 1 81 ? -10.599 -18.859 -1.504 1.00 2.18 78 ILE A O 1
ATOM 597 N N . GLY A 1 82 ? -10.359 -20.160 0.322 1.00 2.88 79 GLY A N 1
ATOM 598 C CA . GLY A 1 82 ? -9.130 -20.700 -0.185 1.00 2.69 79 GLY A CA 1
ATOM 599 C C . GLY A 1 82 ? -8.139 -19.559 -0.371 1.00 3.77 79 GLY A C 1
ATOM 600 O O . GLY A 1 82 ? -7.950 -18.759 0.534 1.00 3.51 79 GLY A O 1
ATOM 601 N N . PRO A 1 83 ? -7.511 -19.474 -1.561 1.00 4.09 80 PRO A N 1
ATOM 602 C CA . PRO A 1 83 ? -6.494 -18.451 -1.820 1.00 4.74 80 PRO A CA 1
ATOM 603 C C . PRO A 1 83 ? -7.087 -17.063 -2.115 1.00 4.87 80 PRO A C 1
ATOM 604 O O . PRO A 1 83 ? -6.341 -16.083 -2.289 1.00 6.02 80 PRO A O 1
ATOM 608 N N . PHE A 1 84 ? -8.413 -16.987 -2.190 1.00 3.61 81 PHE A N 1
ATOM 609 C CA . PHE A 1 84 ? -9.079 -15.782 -2.676 1.00 3.30 81 PHE A CA 1
ATOM 610 C C . PHE A 1 84 ? -9.700 -15.010 -1.518 1.00 3.78 81 PHE A C 1
ATOM 611 O O . PHE A 1 84 ? -10.468 -15.588 -0.751 1.00 6.14 81 PHE A O 1
ATOM 619 N N . ARG A 1 85 ? -9.381 -13.718 -1.404 1.00 3.07 82 ARG A N 1
ATOM 620 C CA . ARG A 1 85 ? -9.954 -12.892 -0.341 1.00 3.00 82 ARG A CA 1
ATOM 621 C C . ARG A 1 85 ? -11.132 -12.112 -0.919 1.00 3.77 82 ARG A C 1
ATOM 622 O O . ARG A 1 85 ? -10.945 -11.108 -1.600 1.00 4.64 82 ARG A O 1
ATOM 630 N N . SER A 1 86 ? -12.330 -12.616 -0.646 1.00 2.76 83 SER A N 1
ATOM 631 C CA . SER A 1 86 ? -13.564 -12.023 -1.157 1.00 2.88 83 SER A CA 1
ATOM 632 C C . SER A 1 86 ? -14.000 -10.828 -0.313 1.00 2.08 83 SER A C 1
ATOM 633 O O . SER A 1 86 ? -13.871 -10.853 0.921 1.00 3.20 83 SER A O 1
ATOM 636 N N . GLU A 1 87 ? -14.535 -9.796 -0.967 1.00 2.00 84 GLU A N 1
ATOM 637 C CA . GLU A 1 87 ? -14.955 -8.584 -0.272 1.00 2.00 84 GLU A CA 1
ATOM 638 C C . GLU A 1 87 ? -16.468 -8.418 -0.239 1.00 2.00 84 GLU A C 1
ATOM 639 O O . GLU A 1 87 ? -16.979 -7.604 0.546 1.00 2.00 84 GLU A O 1
ATOM 645 N N . VAL A 1 88 ? -17.167 -9.181 -1.089 1.00 2.00 85 VAL A N 1
ATOM 646 C CA . VAL A 1 88 ? -18.604 -9.008 -1.313 1.00 2.00 85 VAL A CA 1
ATOM 647 C C . VAL A 1 88 ? -19.290 -10.363 -1.514 1.00 2.41 85 VAL A C 1
ATOM 648 O O . VAL A 1 88 ? -18.691 -11.277 -2.083 1.00 3.14 85 VAL A O 1
ATOM 652 N N . LEU A 1 89 ? -20.513 -10.498 -0.990 1.00 2.00 86 LEU A N 1
ATOM 653 C CA . LEU A 1 89 ? -21.369 -11.637 -1.276 1.00 2.85 86 LEU A CA 1
ATOM 654 C C . LEU A 1 89 ? -22.244 -11.251 -2.458 1.00 2.99 86 LEU A C 1
ATO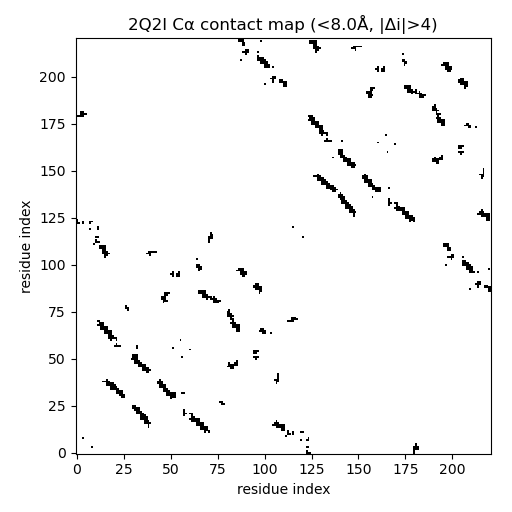M 655 O O . LEU A 1 89 ? -23.036 -10.315 -2.365 1.00 3.28 86 LEU A O 1
ATOM 660 N N . THR A 1 90 ? -22.088 -11.965 -3.568 1.00 3.58 87 THR A N 1
ATOM 661 C CA . THR A 1 90 ? -22.891 -11.726 -4.755 1.00 3.15 87 THR A CA 1
ATOM 662 C C . THR A 1 90 ? -24.181 -12.544 -4.622 1.00 2.52 87 THR A C 1
ATOM 663 O O . THR A 1 90 ? -24.116 -13.754 -4.393 1.00 3.59 87 THR A O 1
ATOM 667 N N . LEU A 1 91 ? -25.345 -11.890 -4.771 1.00 2.00 88 LEU A N 1
ATOM 668 C CA . LEU A 1 91 ? -26.613 -12.481 -4.391 1.00 2.00 88 LEU A CA 1
ATOM 669 C C . LEU A 1 91 ? -27.332 -13.216 -5.517 1.00 2.00 88 LEU A C 1
ATOM 670 O O . LEU A 1 91 ? -27.296 -12.806 -6.686 1.00 2.00 88 LEU A O 1
ATOM 675 N N . GLY A 1 92 ? -27.996 -14.303 -5.151 1.00 2.00 89 GLY A N 1
ATOM 676 C CA . GLY A 1 92 ? -28.699 -15.115 -6.126 1.00 2.00 89 GLY A CA 1
ATOM 677 C C . GLY A 1 92 ? -29.678 -16.052 -5.441 1.00 2.00 89 GLY A C 1
ATOM 678 O O . GLY A 1 92 ? -29.903 -15.960 -4.232 1.00 2.00 89 GLY A O 1
ATOM 679 N N . PHE A 1 93 ? -30.216 -16.970 -6.231 1.00 2.94 90 PHE A N 1
ATOM 680 C CA . PHE A 1 93 ? -31.255 -17.894 -5.820 1.00 3.82 90 PHE A CA 1
ATOM 681 C C . PHE A 1 93 ? -30.985 -19.257 -6.440 1.00 4.21 90 PHE A C 1
ATOM 682 O O . PHE A 1 93 ? -30.458 -19.337 -7.552 1.00 5.43 90 PHE A O 1
ATOM 690 N N . ALA A 1 94 ? -31.353 -20.328 -5.751 1.00 4.51 91 ALA A N 1
ATOM 691 C CA . ALA A 1 94 ? -31.363 -21.644 -6.383 1.00 4.14 91 ALA A CA 1
ATOM 692 C C . ALA A 1 94 ? -32.545 -21.791 -7.334 1.00 4.93 91 ALA A C 1
ATOM 693 O O . ALA A 1 94 ? -33.686 -21.488 -6.978 1.00 5.06 91 ALA A O 1
ATOM 695 N N . ASP A 1 95 ? -32.273 -22.252 -8.551 1.00 4.51 92 ASP A N 1
ATOM 696 C CA . ASP A 1 95 ? -33.364 -22.573 -9.478 1.00 3.81 92 ASP A CA 1
ATOM 697 C C . ASP A 1 95 ? -33.975 -23.955 -9.187 1.00 4.24 92 ASP A C 1
ATOM 698 O O . ASP A 1 95 ? -33.651 -24.567 -8.179 1.00 4.50 92 ASP A O 1
ATOM 703 N N . ALA A 1 96 ? -34.891 -24.420 -10.037 1.00 4.65 93 ALA A N 1
ATOM 704 C CA . ALA A 1 96 ? -35.599 -25.675 -9.784 1.00 4.87 93 ALA A CA 1
ATOM 705 C C . ALA A 1 96 ? -34.659 -26.880 -9.634 1.00 5.40 93 ALA A C 1
ATOM 706 O O . ALA A 1 96 ? -35.028 -27.883 -9.012 1.00 5.79 93 ALA A O 1
ATOM 708 N N . ASN A 1 97 ? -33.461 -26.779 -10.224 1.00 5.45 94 ASN A N 1
ATOM 709 C CA . ASN A 1 97 ? -32.438 -27.837 -10.124 1.00 5.02 94 ASN A CA 1
ATOM 710 C C . ASN A 1 97 ? -31.357 -27.575 -9.071 1.00 5.37 94 ASN A C 1
ATOM 711 O O . ASN A 1 97 ? -30.434 -28.379 -8.916 1.00 4.98 94 ASN A O 1
ATOM 716 N N . GLY A 1 98 ? -31.460 -26.450 -8.364 1.00 4.43 95 GLY A N 1
ATOM 717 C CA . GLY A 1 98 ? -30.480 -26.083 -7.341 1.00 4.10 95 GLY A CA 1
ATOM 718 C C . GLY A 1 98 ? -29.326 -25.240 -7.854 1.00 4.03 95 GLY A C 1
ATOM 719 O O . GLY A 1 98 ? -28.427 -24.891 -7.093 1.00 4.30 95 GLY A O 1
ATOM 720 N N . ASP A 1 99 ? -29.334 -24.941 -9.152 1.00 3.34 96 ASP A N 1
ATOM 721 C CA . ASP A 1 99 ? -28.269 -24.134 -9.754 1.00 3.66 96 ASP A CA 1
ATOM 722 C C . ASP A 1 99 ? -28.522 -22.650 -9.520 1.00 3.53 96 ASP A C 1
ATOM 723 O O . ASP A 1 99 ? -29.659 -22.216 -9.475 1.00 4.12 96 ASP A O 1
ATOM 728 N N . ILE A 1 100 ? -27.453 -21.871 -9.402 1.00 3.36 97 ILE A N 1
ATOM 729 C CA . ILE A 1 100 ? -27.603 -20.485 -8.979 1.00 3.02 97 ILE A CA 1
ATOM 730 C C . ILE A 1 100 ? -27.969 -19.554 -10.114 1.00 3.40 97 ILE A C 1
ATOM 731 O O . ILE A 1 100 ? -27.322 -19.552 -11.167 1.00 3.11 97 ILE A O 1
ATOM 736 N N . VAL A 1 101 ? -29.022 -18.768 -9.875 1.00 2.53 98 VAL A N 1
ATOM 737 C CA . VAL A 1 101 ? -29.489 -17.704 -10.779 1.00 2.22 98 VAL A CA 1
ATOM 738 C C . VAL A 1 101 ? -29.208 -16.388 -10.089 1.00 2.30 98 VAL A C 1
ATOM 739 O O . VAL A 1 101 ? -29.539 -16.234 -8.914 1.00 2.00 98 VAL A O 1
ATOM 743 N N . LEU A 1 102 ? -28.579 -15.447 -10.793 1.00 2.00 99 LEU A N 1
ATOM 744 C CA . LEU A 1 102 ? -28.213 -14.185 -10.169 1.00 2.00 99 LEU A CA 1
ATOM 745 C C . LEU A 1 102 ? -29.409 -13.261 -9.952 1.00 2.09 99 LEU A C 1
ATOM 746 O O . LEU A 1 102 ? -30.270 -13.133 -10.823 1.00 2.23 99 LEU A O 1
ATOM 751 N N . ALA A 1 103 ? -29.398 -12.560 -8.824 1.00 2.00 100 ALA A N 1
ATOM 752 C CA . ALA A 1 103 ? -30.291 -11.417 -8.665 1.00 2.00 100 ALA A CA 1
ATOM 753 C C . ALA A 1 103 ? -29.885 -10.361 -9.715 1.00 2.14 100 ALA A C 1
ATOM 754 O O . ALA A 1 103 ? -28.722 -10.329 -10.146 1.00 2.75 100 ALA A O 1
ATOM 756 N N . ALA A 1 104 ? -30.829 -9.505 -10.115 1.00 2.00 101 ALA A N 1
ATOM 757 C CA . ALA A 1 104 ? -30.593 -8.556 -11.214 1.00 2.00 101 ALA A CA 1
ATOM 758 C C . ALA A 1 104 ? -31.397 -7.280 -10.982 1.00 2.00 101 ALA A C 1
ATOM 759 O O . ALA A 1 104 ? -32.110 -7.150 -9.989 1.00 2.98 101 ALA A O 1
ATOM 761 N N . VAL A 1 105 ? -31.254 -6.330 -11.896 1.00 2.07 102 VAL A N 1
ATOM 762 C CA . VAL A 1 105 ? -32.159 -5.190 -11.937 1.00 2.99 102 VAL A CA 1
ATOM 763 C C . VAL A 1 105 ? -32.900 -5.177 -13.260 1.00 3.33 102 VAL A C 1
ATOM 764 O O . VAL A 1 105 ? -32.347 -5.563 -14.291 1.00 3.74 102 VAL A O 1
ATOM 768 N N . GLU A 1 106 ? -34.160 -4.750 -13.232 1.00 3.84 103 GLU A N 1
ATOM 769 C CA . GLU A 1 106 ? -34.997 -4.785 -14.431 1.00 3.86 103 GLU A CA 1
ATOM 770 C C . GLU A 1 106 ? -34.514 -3.923 -15.594 1.00 4.25 103 GLU A C 1
ATOM 771 O O . GLU A 1 106 ? -34.766 -4.261 -16.768 1.00 5.05 103 GLU A O 1
ATOM 777 N N . ARG A 1 107 ? -33.833 -2.827 -15.262 1.00 3.90 104 ARG A N 1
ATOM 778 C CA . ARG A 1 107 ? -33.151 -1.975 -16.253 1.00 3.79 104 ARG A CA 1
ATOM 779 C C . ARG A 1 107 ? -31.944 -1.322 -15.565 1.00 4.54 104 ARG A C 1
ATOM 780 O O . ARG A 1 107 ? -31.862 -1.318 -14.339 1.00 4.31 104 ARG A O 1
ATOM 788 N N . PRO A 1 108 ? -30.994 -0.783 -16.356 1.00 4.14 105 PRO A N 1
ATOM 789 C CA . PRO A 1 108 ? -29.774 -0.232 -15.767 1.00 4.41 105 PRO A CA 1
ATOM 790 C C . PRO A 1 108 ? -30.014 0.858 -14.736 1.00 4.91 105 PRO A C 1
ATOM 791 O O . PRO A 1 108 ? -30.877 1.742 -14.907 1.00 4.42 105 PRO A O 1
ATOM 795 N N . VAL A 1 109 ? -29.244 0.770 -13.660 1.00 4.13 106 VAL A N 1
ATOM 796 C CA . VAL A 1 109 ? -29.264 1.786 -12.610 1.00 4.97 106 VAL A CA 1
ATOM 797 C C . VAL A 1 109 ? -27.842 2.197 -12.271 1.00 3.72 106 VAL A C 1
ATOM 798 O O . VAL A 1 109 ? -26.904 1.464 -12.578 1.00 3.66 106 VAL A O 1
ATOM 802 N N . PRO A 1 110 ? -27.663 3.3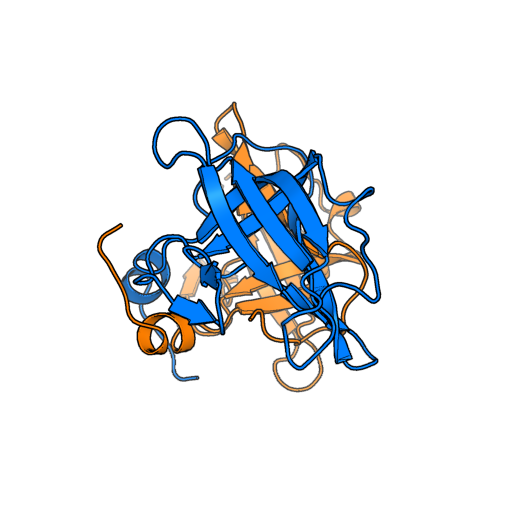96 -11.681 1.00 3.20 107 PRO A N 1
ATOM 803 C CA . PRO A 1 110 ? -26.297 3.813 -11.324 1.00 3.32 107 PRO A CA 1
ATOM 804 C C . PRO A 1 110 ? -25.596 2.808 -10.412 1.00 4.19 107 PRO A C 1
ATOM 805 O O . PRO A 1 110 ? -26.188 2.318 -9.438 1.00 5.01 107 PRO A O 1
ATOM 809 N N . ASN A 1 111 ? -24.341 2.501 -10.722 1.00 3.97 108 ASN A N 1
ATOM 810 C CA . ASN A 1 111 ? -23.572 1.623 -9.840 1.00 3.91 108 ASN A CA 1
ATOM 811 C C . ASN A 1 111 ? -23.447 2.256 -8.457 1.00 4.66 108 ASN A C 1
ATOM 812 O O . ASN A 1 111 ? -23.198 3.476 -8.328 1.00 4.85 108 ASN A O 1
ATOM 817 N N . GLY A 1 112 ? -23.654 1.432 -7.434 1.00 4.69 109 GLY A N 1
ATOM 818 C CA . GLY A 1 112 ? -23.564 1.889 -6.065 1.00 4.60 109 GLY A CA 1
ATOM 819 C C . GLY A 1 112 ? -24.879 2.322 -5.435 1.00 5.05 109 GLY A C 1
ATOM 820 O O . GLY A 1 112 ? -24.887 2.746 -4.275 1.00 5.79 109 GLY A O 1
ATOM 821 N N . GLU A 1 113 ? -25.988 2.230 -6.176 1.00 5.29 110 GLU A N 1
ATOM 822 C CA . GLU A 1 113 ? -27.291 2.465 -5.566 1.00 5.59 110 GLU A CA 1
ATOM 823 C C . GLU A 1 113 ? -27.627 1.371 -4.560 1.00 5.58 110 GLU A C 1
ATOM 824 O O . GLU A 1 113 ? -27.329 0.185 -4.785 1.00 5.30 110 GLU A O 1
ATOM 830 N N . LYS A 1 114 ? -28.222 1.788 -3.444 1.00 5.67 111 LYS A N 1
ATOM 831 C CA . LYS A 1 114 ? -28.605 0.886 -2.365 1.00 5.64 111 LYS A CA 1
ATOM 832 C C . LYS A 1 114 ? -30.006 0.319 -2.594 1.00 5.79 111 LYS A C 1
ATOM 833 O O . LYS A 1 114 ? -30.919 1.048 -3.000 1.00 6.21 111 LYS A O 1
ATOM 839 N N . MET A 1 115 ? -30.179 -0.974 -2.312 1.00 4.89 112 MET A N 1
ATOM 840 C CA . MET A 1 115 ? -31.471 -1.629 -2.428 1.00 5.46 112 MET A CA 1
ATOM 841 C C . MET A 1 115 ? -32.369 -1.183 -1.295 1.00 5.14 112 MET A C 1
ATOM 842 O O . MET A 1 115 ? -31.942 -1.118 -0.125 1.00 5.29 112 MET A O 1
ATOM 847 N N . CYS A 1 116 ? -33.615 -0.864 -1.643 1.00 5.51 113 CYS A N 1
ATOM 848 C CA . CYS A 1 116 ? -34.581 -0.387 -0.652 1.00 5.22 113 CYS A CA 1
ATOM 849 C C . CYS A 1 116 ? -36.004 -0.698 -1.090 1.00 5.71 113 CYS A C 1
ATOM 850 O O . CYS A 1 116 ? -36.991 -0.248 -0.479 1.00 4.63 113 CYS A O 1
ATOM 854 N N . SER B 1 5 ? -22.687 1.721 4.785 1.00 11.19 2 SER B N 1
ATOM 855 C CA . SER B 1 5 ? -23.032 1.345 6.192 1.00 11.45 2 SER B CA 1
ATOM 856 C C . SER B 1 5 ? -21.850 0.680 6.906 1.00 11.29 2 SER B C 1
ATOM 857 O O . SER B 1 5 ? -20.974 0.084 6.255 1.00 11.79 2 SER B O 1
ATOM 860 N N . GLY B 1 6 ? -21.829 0.804 8.238 1.00 10.90 3 GLY B N 1
ATOM 861 C CA . GLY B 1 6 ? -20.848 0.112 9.093 1.00 10.30 3 GLY B CA 1
ATOM 862 C C . GLY B 1 6 ? -20.890 -1.407 8.939 1.00 9.95 3 GLY B C 1
ATOM 863 O O . GLY B 1 6 ? -21.880 -1.972 8.488 1.00 10.24 3 GLY B O 1
ATOM 864 N N . GLU B 1 7 ? -19.825 -2.071 9.357 1.00 9.56 4 GLU B N 1
ATOM 865 C CA . GLU B 1 7 ? -19.697 -3.503 9.145 1.00 9.72 4 GLU B CA 1
ATOM 866 C C . GLU B 1 7 ? -20.756 -4.326 9.896 1.00 9.48 4 GLU B C 1
ATOM 867 O O . GLU B 1 7 ? -21.087 -4.022 11.048 1.00 9.82 4 GLU B O 1
ATOM 873 N N . ILE B 1 8 ? -21.278 -5.356 9.232 1.00 9.49 5 ILE B N 1
ATOM 874 C CA . ILE B 1 8 ? -22.223 -6.308 9.833 1.00 9.83 5 ILE B CA 1
ATOM 875 C C . ILE B 1 8 ? -21.681 -7.746 9.766 1.00 9.80 5 ILE B C 1
ATOM 876 O O . ILE B 1 8 ? -20.700 -8.009 9.075 1.00 10.88 5 ILE B O 1
ATOM 881 N N . SER B 1 9 ? -22.311 -8.661 10.510 1.00 9.84 6 SER B N 1
ATOM 882 C CA . SER B 1 9 ? -21.946 -10.083 10.475 1.00 9.17 6 SER B CA 1
ATOM 883 C C . SER B 1 9 ? -22.834 -10.857 9.510 1.00 8.72 6 SER B C 1
ATOM 884 O O . SER B 1 9 ? -23.902 -10.373 9.126 1.00 8.26 6 SER B O 1
ATOM 887 N N . TYR B 1 10 ? -22.407 -12.068 9.139 1.00 8.26 7 TYR B N 1
ATOM 888 C CA . TYR B 1 10 ? -23.258 -12.970 8.362 1.00 8.23 7 TYR B CA 1
ATOM 889 C C . TYR B 1 10 ? -24.594 -13.212 9.061 1.00 7.79 7 TYR B C 1
ATOM 890 O O . TYR B 1 10 ? -25.632 -13.289 8.411 1.00 7.93 7 TYR B O 1
ATOM 899 N N . ALA B 1 11 ? -24.555 -13.320 10.392 1.00 7.91 8 ALA B N 1
ATOM 900 C CA . ALA B 1 11 ? -25.759 -13.500 11.186 1.00 7.61 8 ALA B CA 1
ATOM 901 C C . ALA B 1 11 ? -26.732 -12.342 11.019 1.00 7.34 8 ALA B C 1
ATOM 902 O O . ALA B 1 11 ? -27.939 -12.563 10.946 1.00 8.03 8 ALA B O 1
ATOM 904 N N . ASP B 1 12 ? -26.215 -11.119 10.955 1.00 6.95 9 ASP B N 1
ATOM 905 C CA . ASP B 1 12 ? -27.084 -9.970 10.713 1.00 7.06 9 ASP B CA 1
ATOM 906 C C . ASP B 1 12 ? -27.806 -10.099 9.371 1.00 7.00 9 ASP B C 1
ATOM 907 O O . ASP B 1 12 ? -28.994 -9.770 9.268 1.00 7.30 9 ASP B O 1
ATOM 912 N N . PHE B 1 13 ? -27.090 -10.560 8.345 1.00 7.28 10 PHE B N 1
ATOM 913 C CA . PHE B 1 13 ? -27.675 -10.724 7.019 1.00 6.79 10 PHE B CA 1
ATOM 914 C C . PHE B 1 13 ? -28.740 -11.817 7.071 1.00 6.75 10 PHE B C 1
ATOM 915 O O . PHE B 1 13 ? -29.801 -11.690 6.472 1.00 7.14 10 PHE B O 1
ATOM 923 N N . GLU B 1 14 ? -28.458 -12.882 7.821 1.00 6.39 11 GLU B N 1
ATOM 924 C CA . GLU B 1 14 ? -29.384 -13.999 7.908 1.00 6.89 11 GLU B CA 1
ATOM 925 C C . GLU B 1 14 ? -30.725 -13.667 8.571 1.00 6.78 11 GLU B C 1
ATOM 926 O O . GLU B 1 14 ? -31.709 -14.404 8.382 1.00 7.74 11 GLU B O 1
ATOM 932 N N . LYS B 1 15 ? -30.776 -12.589 9.355 1.00 6.43 12 LYS B N 1
ATOM 933 C CA . LYS B 1 15 ? -32.020 -12.182 10.010 1.00 5.34 12 LYS B CA 1
ATOM 934 C C . LYS B 1 15 ? -33.017 -11.644 8.992 1.00 3.94 12 LYS B C 1
ATOM 935 O O . LYS B 1 15 ? -34.214 -11.569 9.275 1.00 2.45 12 LYS B O 1
ATOM 941 N N . VAL B 1 16 ? -32.515 -11.268 7.812 1.00 2.74 13 VAL B N 1
ATOM 942 C CA . VAL B 1 16 ? -33.357 -10.658 6.785 1.00 3.09 13 VAL B CA 1
ATOM 943 C C . VAL B 1 16 ? -33.877 -11.755 5.866 1.00 3.10 13 VAL B C 1
ATOM 944 O O . VAL B 1 16 ? -33.091 -12.564 5.347 1.00 3.73 13 VAL B O 1
ATOM 948 N N . ASP B 1 17 ? -35.198 -11.805 5.665 1.00 2.89 14 ASP B N 1
ATOM 949 C CA . ASP B 1 17 ? -35.755 -12.877 4.834 1.00 3.19 14 ASP B CA 1
ATOM 950 C C . ASP B 1 17 ? -36.288 -12.308 3.527 1.00 2.95 14 ASP B C 1
ATOM 951 O O . ASP B 1 17 ? -37.387 -11.754 3.497 1.00 2.81 14 ASP B O 1
ATOM 956 N N . ILE B 1 18 ? -35.483 -12.402 2.471 1.00 2.29 15 ILE B N 1
ATOM 957 C CA . ILE B 1 18 ? -35.873 -11.904 1.149 1.00 2.77 15 ILE B CA 1
ATOM 958 C C . ILE B 1 18 ? -36.159 -13.094 0.241 1.00 2.39 15 ILE B C 1
ATOM 959 O O . ILE B 1 18 ? -35.356 -14.029 0.150 1.00 2.34 15 ILE B O 1
ATOM 964 N N . ARG B 1 19 ? -37.331 -13.074 -0.384 1.00 2.00 16 ARG B N 1
ATOM 965 C CA . ARG B 1 19 ? -37.763 -14.150 -1.279 1.00 2.00 16 ARG B CA 1
ATOM 966 C C . ARG B 1 19 ? -38.095 -13.579 -2.643 1.00 2.40 16 ARG B C 1
ATOM 967 O O . ARG B 1 19 ? -38.438 -12.392 -2.781 1.00 2.00 16 ARG B O 1
ATOM 975 N N . VAL B 1 20 ? -38.044 -14.453 -3.641 1.00 2.00 17 VAL B N 1
ATOM 976 C CA . VAL B 1 20 ? -38.584 -14.145 -4.962 1.00 2.00 17 VAL B CA 1
ATOM 977 C C . VAL B 1 20 ? -40.047 -14.624 -5.042 1.00 2.00 17 VAL B C 1
ATOM 978 O O . VAL B 1 20 ? -40.402 -15.685 -4.528 1.00 2.00 17 VAL B O 1
ATOM 982 N N . GLY B 1 21 ? -40.904 -13.811 -5.664 1.00 2.00 18 GLY B N 1
ATOM 983 C CA . GLY B 1 21 ? -42.299 -14.202 -5.946 1.00 2.86 18 GLY B CA 1
ATOM 984 C C . GLY B 1 21 ? -42.778 -13.583 -7.240 1.00 2.89 18 GLY B C 1
ATOM 985 O O . GLY B 1 21 ? -42.067 -12.799 -7.879 1.00 3.21 18 GLY B O 1
ATOM 986 N N . THR B 1 22 ? -43.982 -13.946 -7.648 1.00 3.33 19 THR B N 1
ATOM 987 C CA . THR B 1 22 ? -44.520 -13.495 -8.922 1.00 4.01 19 THR B CA 1
ATOM 988 C C . THR B 1 22 ? -45.714 -12.574 -8.695 1.00 4.67 19 THR B C 1
ATOM 989 O O . THR B 1 22 ? -46.639 -12.906 -7.957 1.00 4.50 19 THR B O 1
ATOM 993 N N . ILE B 1 23 ? -45.692 -11.404 -9.315 1.00 4.57 20 ILE B N 1
ATOM 994 C CA . ILE B 1 23 ? -46.843 -10.519 -9.204 1.00 4.31 20 ILE B CA 1
ATOM 995 C C . ILE B 1 23 ? -48.039 -11.171 -9.908 1.00 3.93 20 ILE B C 1
ATOM 996 O O . ILE B 1 23 ? -47.965 -11.490 -11.103 1.00 4.10 20 ILE B O 1
ATOM 1001 N N . VAL B 1 24 ? -49.127 -11.372 -9.155 1.00 4.13 21 VAL B N 1
ATOM 1002 C CA . VAL B 1 24 ? -50.353 -11.972 -9.716 1.00 4.31 21 VAL B CA 1
ATOM 1003 C C . VAL B 1 24 ? -51.508 -10.988 -9.918 1.00 4.67 21 VAL B C 1
ATOM 1004 O O . VAL B 1 24 ? -52.460 -11.276 -10.655 1.00 5.93 21 VAL B O 1
ATOM 1008 N N . GLU B 1 25 ? -51.403 -9.823 -9.293 1.00 5.15 22 GLU B N 1
ATOM 1009 C CA . GLU B 1 25 ? -52.437 -8.798 -9.384 1.00 5.24 22 GLU B CA 1
ATOM 1010 C C . GLU B 1 25 ? -51.783 -7.434 -9.190 1.00 5.89 22 GLU B C 1
ATOM 1011 O O . GLU B 1 25 ? -50.889 -7.289 -8.372 1.00 4.97 22 GLU B O 1
ATOM 1017 N N . ALA B 1 26 ? -52.228 -6.437 -9.946 1.00 5.87 23 ALA B N 1
ATOM 1018 C CA . ALA B 1 26 ? -51.688 -5.092 -9.795 1.00 6.77 23 ALA B CA 1
ATOM 1019 C C . ALA B 1 26 ? -52.784 -4.089 -10.123 1.00 7.42 23 ALA B C 1
ATOM 1020 O O . ALA B 1 26 ? -53.452 -4.211 -11.150 1.00 6.74 23 ALA B O 1
ATOM 1022 N N . VAL B 1 27 ? -52.969 -3.107 -9.247 1.00 9.03 24 VAL B N 1
ATOM 1023 C CA . VAL B 1 27 ? -53.942 -2.032 -9.488 1.00 10.72 24 VAL B CA 1
ATOM 1024 C C . VAL B 1 27 ? -53.364 -0.691 -9.038 1.00 11.67 24 VAL B C 1
ATOM 1025 O O . VAL B 1 27 ? -52.592 -0.653 -8.089 1.00 12.96 24 VAL B O 1
ATOM 1029 N N . PRO B 1 28 ? -53.735 0.409 -9.719 1.00 12.85 25 PRO B N 1
ATOM 1030 C CA . PRO B 1 28 ? -53.257 1.714 -9.274 1.00 13.93 25 PRO B CA 1
ATOM 1031 C C . PRO B 1 28 ? -53.700 2.068 -7.854 1.00 14.91 25 PRO B C 1
ATOM 1032 O O . PRO B 1 28 ? -54.796 1.685 -7.423 1.00 15.03 25 PRO B O 1
ATOM 1036 N N . PHE B 1 29 ? -52.825 2.792 -7.157 1.00 15.84 26 PHE B N 1
ATOM 1037 C CA . PHE B 1 29 ? -53.039 3.276 -5.804 1.00 16.83 26 PHE B CA 1
ATOM 1038 C C . PHE B 1 29 ? -52.926 4.806 -5.876 1.00 18.07 26 PHE B C 1
ATOM 1039 O O . PHE B 1 29 ? -51.835 5.348 -5.637 1.00 18.41 26 PHE B O 1
ATOM 1047 N N . PRO B 1 30 ? -54.028 5.500 -6.230 1.00 19.24 27 PRO B N 1
ATOM 1048 C CA . PRO B 1 30 ? -54.024 6.969 -6.402 1.00 19.79 27 PRO B CA 1
ATOM 1049 C C . PRO B 1 30 ? -53.488 7.738 -5.189 1.00 20.32 27 PRO B C 1
ATOM 1050 O O . PRO B 1 30 ? -52.593 8.585 -5.345 1.00 20.63 27 PRO B O 1
ATOM 1054 N N . GLU B 1 31 ? -54.047 7.447 -4.011 1.00 20.51 28 GLU B N 1
ATOM 1055 C CA . GLU B 1 31 ? -53.558 7.928 -2.708 1.00 20.88 28 GLU B CA 1
ATOM 1056 C C . GLU B 1 31 ? -54.667 8.495 -1.815 1.00 20.86 28 GLU B C 1
ATOM 1057 O O . GLU B 1 31 ? -55.169 9.598 -2.031 1.00 21.12 28 GLU B O 1
ATOM 1059 N N . PRO B 1 35 ? -47.579 8.678 -5.885 1.00 11.20 32 PRO B N 1
ATOM 1060 C CA . PRO B 1 35 ? -48.338 7.811 -6.783 1.00 10.97 32 PRO B CA 1
ATOM 1061 C C . PRO B 1 35 ? -47.797 6.391 -6.722 1.00 10.63 32 PRO B C 1
ATOM 1062 O O . PRO B 1 35 ? -46.588 6.184 -6.805 1.00 11.21 32 PRO B O 1
ATOM 1066 N N . ALA B 1 36 ? -48.687 5.424 -6.552 1.00 9.29 33 ALA B N 1
ATOM 1067 C CA . ALA B 1 36 ? -48.258 4.054 -6.322 1.00 7.85 33 ALA B CA 1
ATOM 1068 C C . ALA B 1 36 ? -49.110 3.005 -7.032 1.00 7.65 33 ALA B C 1
ATOM 1069 O O . ALA B 1 36 ? -50.164 3.311 -7.613 1.00 7.22 33 ALA B O 1
ATOM 1071 N N . ILE B 1 37 ? -48.630 1.767 -6.981 1.00 6.01 34 ILE B N 1
ATOM 1072 C CA . ILE B 1 37 ? -49.399 0.622 -7.434 1.00 5.66 34 ILE B CA 1
ATOM 1073 C C . ILE B 1 37 ? -49.482 -0.389 -6.287 1.00 5.60 34 ILE B C 1
ATOM 1074 O O . ILE B 1 37 ? -48.488 -0.619 -5.595 1.00 5.87 34 ILE B O 1
ATOM 1079 N N . LYS B 1 38 ? -50.677 -0.933 -6.060 1.00 4.84 35 LYS B N 1
ATOM 1080 C CA . LYS B 1 38 ? -50.863 -2.045 -5.117 1.00 4.70 35 LYS B CA 1
ATOM 1081 C C . LYS B 1 38 ? -50.682 -3.352 -5.875 1.00 4.72 35 LYS B C 1
ATOM 1082 O O . LYS B 1 38 ? -51.234 -3.505 -6.969 1.00 4.45 35 LYS B O 1
ATOM 1088 N N . VAL B 1 39 ? -49.957 -4.297 -5.281 1.00 3.70 36 VAL B N 1
ATOM 1089 C CA . VAL B 1 39 ? -49.747 -5.614 -5.896 1.00 3.94 36 VAL B CA 1
ATOM 1090 C C . VAL B 1 39 ? -50.050 -6.755 -4.921 1.00 3.86 36 VAL B C 1
ATOM 1091 O O . VAL B 1 39 ? -49.985 -6.578 -3.694 1.00 4.11 36 VAL B O 1
ATOM 1095 N N . LYS B 1 40 ? -50.418 -7.909 -5.484 1.00 3.33 37 LYS B N 1
ATOM 1096 C CA . LYS B 1 40 ? -50.323 -9.174 -4.768 1.00 3.41 37 LYS B CA 1
ATOM 1097 C C . LYS B 1 40 ? -49.225 -9.998 -5.410 1.00 3.74 37 LYS B C 1
ATOM 1098 O O . LYS B 1 40 ? -49.095 -10.039 -6.655 1.00 3.81 37 LYS B O 1
ATOM 1104 N N . ILE B 1 41 ? -48.439 -10.654 -4.565 1.00 3.56 38 ILE B N 1
ATOM 1105 C CA . ILE B 1 41 ? -47.250 -11.389 -5.012 1.00 3.47 38 ILE B CA 1
ATOM 1106 C C . ILE B 1 41 ? -47.366 -12.819 -4.523 1.00 2.84 38 ILE B C 1
ATOM 1107 O O . ILE B 1 41 ? -47.592 -13.057 -3.350 1.00 2.81 38 ILE B O 1
ATOM 1112 N N . ASP B 1 42 ? -47.198 -13.765 -5.434 1.00 3.59 39 ASP B N 1
ATOM 1113 C CA . ASP B 1 42 ? -47.215 -15.172 -5.074 1.00 3.06 39 ASP B CA 1
ATOM 1114 C C . ASP B 1 42 ? -45.810 -15.621 -4.649 1.00 3.24 39 ASP B C 1
ATOM 1115 O O . ASP B 1 42 ? -44.914 -15.764 -5.486 1.00 3.56 39 ASP B O 1
ATOM 1120 N N . PHE B 1 43 ? -45.620 -15.809 -3.341 1.00 3.08 40 PHE B N 1
ATOM 1121 C CA . PHE B 1 43 ? -44.341 -16.295 -2.814 1.00 2.35 40 PHE B CA 1
ATOM 1122 C C . PHE B 1 43 ? -44.310 -17.820 -2.633 1.00 2.29 40 PHE B C 1
ATOM 1123 O O . PHE B 1 43 ? -43.423 -18.339 -1.938 1.00 3.72 40 PHE B O 1
ATOM 1131 N N . GLY B 1 44 ? -45.204 -18.542 -3.313 1.00 2.00 41 GLY B N 1
ATOM 1132 C CA . GLY B 1 44 ? -45.121 -20.010 -3.300 1.00 2.00 41 GLY B CA 1
ATOM 1133 C C . GLY B 1 44 ? -45.824 -20.668 -2.111 1.00 2.00 41 GLY B C 1
ATOM 1134 O O . GLY B 1 44 ? -46.444 -19.996 -1.292 1.00 2.00 41 GLY B O 1
ATOM 1135 N N . PRO B 1 45 ? -45.762 -22.008 -2.015 1.00 2.28 42 PRO B N 1
ATOM 1136 C CA . PRO B 1 45 ? -46.608 -22.781 -1.087 1.00 2.05 42 PRO B CA 1
ATOM 1137 C C . PRO B 1 45 ? -46.438 -22.513 0.418 1.00 2.21 42 PRO B C 1
ATOM 1138 O O . PRO B 1 45 ? -47.405 -22.680 1.186 1.00 3.34 42 PRO B O 1
ATOM 1142 N N . GLU B 1 46 ? -45.227 -22.163 0.853 1.00 2.22 43 GLU B N 1
ATOM 1143 C CA . GLU B 1 46 ? -44.981 -21.970 2.281 1.00 2.54 43 GLU B CA 1
ATOM 1144 C C . GLU B 1 46 ? -45.407 -20.603 2.790 1.00 2.21 43 GLU B C 1
ATOM 1145 O O . GLU B 1 46 ? -45.868 -20.479 3.930 1.00 2.00 43 GLU B O 1
ATOM 1151 N N . ILE B 1 47 ? -45.258 -19.582 1.947 1.00 2.57 44 ILE B N 1
ATOM 1152 C CA . ILE B 1 47 ? -45.545 -18.195 2.322 1.00 3.14 44 ILE B CA 1
ATOM 1153 C C . ILE B 1 47 ? -46.901 -17.736 1.806 1.00 2.79 44 ILE B C 1
ATOM 1154 O O . ILE B 1 47 ? -47.635 -17.025 2.522 1.00 4.24 44 ILE B O 1
ATOM 1159 N N . GLY B 1 48 ? -47.230 -18.143 0.576 1.00 3.05 45 GLY B N 1
ATOM 1160 C CA . GLY B 1 48 ? -48.524 -17.810 -0.031 1.00 3.51 45 GLY B CA 1
ATOM 1161 C C . GLY B 1 48 ? -48.542 -16.428 -0.655 1.00 3.52 45 GLY B C 1
ATOM 1162 O O . GLY B 1 48 ? -47.485 -15.877 -0.981 1.00 3.86 45 GLY B O 1
ATOM 1163 N N . ILE B 1 49 ? -49.747 -15.881 -0.822 1.00 3.19 46 ILE B N 1
ATOM 1164 C CA . ILE B 1 49 ? -49.942 -14.600 -1.501 1.00 3.13 46 ILE B CA 1
ATOM 1165 C C . ILE B 1 49 ? -49.756 -13.484 -0.475 1.00 2.77 46 ILE B C 1
ATOM 1166 O O . ILE B 1 49 ? -50.326 -13.532 0.632 1.00 3.22 46 ILE B O 1
ATOM 1171 N N . LYS B 1 50 ? -48.972 -12.470 -0.842 1.00 2.74 47 LYS B N 1
ATOM 1172 C CA . LYS B 1 50 ? -48.736 -11.315 0.019 1.00 2.53 47 LYS B CA 1
ATOM 1173 C C . LYS B 1 50 ? -48.986 -10.010 -0.707 1.00 2.34 47 LYS B C 1
ATOM 1174 O O . LYS B 1 50 ? -48.719 -9.890 -1.912 1.00 2.85 47 LYS B O 1
ATOM 1180 N N . LYS B 1 51 ? -49.485 -9.021 0.031 1.00 2.00 48 LYS B N 1
ATOM 1181 C CA . LYS B 1 51 ? -49.749 -7.711 -0.554 1.00 2.00 48 LYS B CA 1
ATOM 1182 C C . LYS B 1 51 ? -48.600 -6.743 -0.354 1.00 2.40 48 LYS B C 1
ATOM 1183 O O . LYS B 1 51 ? -47.881 -6.808 0.650 1.00 2.00 48 LYS B O 1
ATOM 1189 N N . SER B 1 52 ? -48.442 -5.845 -1.322 1.00 3.15 49 SER B N 1
ATOM 1190 C CA . SER B 1 52 ? -47.439 -4.785 -1.229 1.00 2.75 49 SER B CA 1
ATOM 1191 C C . SER B 1 52 ? -47.887 -3.589 -2.054 1.00 3.94 49 SER B C 1
ATOM 1192 O O . SER B 1 52 ? -48.794 -3.678 -2.864 1.00 3.78 49 SER B O 1
ATOM 1195 N N . SER B 1 53 ? -47.261 -2.446 -1.798 1.00 4.92 50 SER B N 1
ATOM 1196 C CA . SER B 1 53 ? -47.474 -1.286 -2.640 1.00 5.85 50 SER B CA 1
ATOM 1197 C C . SER B 1 53 ? -46.150 -0.582 -2.858 1.00 5.38 50 SER B C 1
ATOM 1198 O O . SER B 1 53 ? -45.264 -0.614 -1.988 1.00 5.05 50 SER B O 1
ATOM 1201 N N . ALA B 1 54 ? -46.011 0.035 -4.027 1.00 5.48 51 ALA B N 1
ATOM 1202 C CA . ALA B 1 54 ? -44.755 0.704 -4.361 1.00 5.66 51 ALA B CA 1
ATOM 1203 C C . ALA B 1 54 ? -44.942 1.847 -5.345 1.00 5.86 51 ALA B C 1
ATOM 1204 O O . ALA B 1 54 ? -45.837 1.824 -6.201 1.00 5.04 51 ALA B O 1
ATOM 1206 N N . GLN B 1 55 ? -44.098 2.866 -5.193 1.00 6.27 52 GLN B N 1
ATOM 1207 C CA . GLN B 1 55 ? -44.095 4.023 -6.080 1.00 6.53 52 GLN B CA 1
ATOM 1208 C C . GLN B 1 55 ? -43.339 3.676 -7.354 1.00 7.22 52 GLN B C 1
ATOM 1209 O O . GLN B 1 55 ? -42.215 4.138 -7.575 1.00 7.05 52 GLN B O 1
ATOM 1215 N N . ILE B 1 56 ? -43.969 2.837 -8.175 1.00 7.42 53 ILE B N 1
ATOM 1216 C CA . ILE B 1 56 ? -43.330 2.275 -9.365 1.00 8.52 53 ILE B CA 1
ATOM 1217 C C . ILE B 1 56 ? -44.105 2.598 -10.647 1.00 8.82 53 ILE B C 1
ATOM 1218 O O . ILE B 1 56 ? -44.073 1.834 -11.608 1.00 9.43 53 ILE B O 1
ATOM 1223 N N . THR B 1 57 ? -44.790 3.741 -10.662 1.00 8.91 54 THR B N 1
ATOM 1224 C CA . THR B 1 57 ? -45.608 4.128 -11.805 1.00 9.16 54 THR B CA 1
ATOM 1225 C C . THR B 1 57 ? -44.803 4.751 -12.947 1.00 9.59 54 THR B C 1
ATOM 1226 O O . THR B 1 57 ? -45.318 4.869 -14.060 1.00 10.24 54 THR B O 1
ATOM 1230 N N . VAL B 1 58 ? -43.563 5.166 -12.682 1.00 9.81 55 VAL B N 1
ATOM 1231 C CA . VAL B 1 58 ? -42.752 5.805 -13.733 1.00 9.50 55 VAL B CA 1
ATOM 1232 C C . VAL B 1 58 ? -42.334 4.797 -14.824 1.00 9.64 55 VAL B C 1
ATOM 1233 O O . VAL B 1 58 ? -42.597 5.035 -16.015 1.00 10.44 55 VAL B O 1
ATOM 1237 N N . HIS B 1 59 ? -41.721 3.675 -14.427 1.00 8.9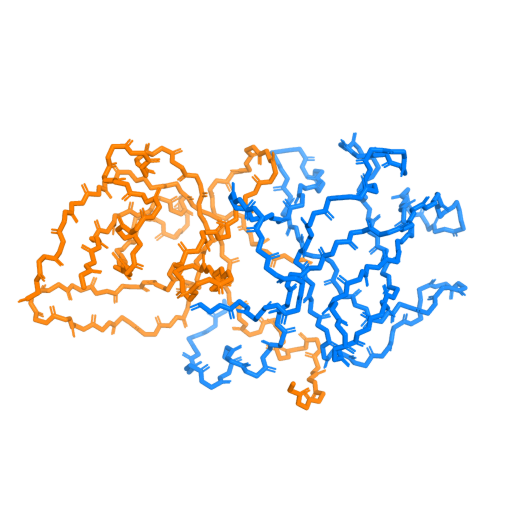8 56 HIS B N 1
ATOM 1238 C CA . HIS B 1 59 ? -41.311 2.649 -15.395 1.00 8.92 56 HIS B CA 1
ATOM 1239 C C . HIS B 1 59 ? -42.289 1.514 -15.632 1.00 8.94 56 HIS B C 1
ATOM 1240 O O . HIS B 1 59 ? -42.129 0.755 -16.592 1.00 9.22 56 HIS B O 1
ATOM 1247 N N . TYR B 1 60 ? -43.293 1.387 -14.768 1.00 8.51 57 TYR B N 1
ATOM 1248 C CA . TYR B 1 60 ? -44.203 0.252 -14.847 1.00 8.09 57 TYR B CA 1
ATOM 1249 C C . TYR B 1 60 ? -45.640 0.664 -14.880 1.00 8.41 57 TYR B C 1
ATOM 1250 O O . TYR B 1 60 ? -45.986 1.793 -14.534 1.00 8.26 57 TYR B O 1
ATOM 1259 N N . THR B 1 61 ? -46.454 -0.278 -15.349 1.00 8.47 58 THR B N 1
ATOM 1260 C CA . THR B 1 61 ? -47.908 -0.198 -15.305 1.00 8.41 58 THR B CA 1
ATOM 1261 C C . THR B 1 61 ? -48.409 -1.519 -14.692 1.00 8.30 58 THR B C 1
ATOM 1262 O O . THR B 1 61 ? -47.648 -2.491 -14.604 1.00 8.55 58 THR B O 1
ATOM 1266 N N . PRO B 1 62 ? -49.684 -1.568 -14.258 1.00 8.77 59 PRO B N 1
ATOM 1267 C CA . PRO B 1 62 ? -50.300 -2.843 -13.877 1.00 8.49 59 PRO B CA 1
ATOM 1268 C C . PRO B 1 62 ? -50.097 -3.936 -14.931 1.00 9.14 59 PRO B C 1
ATOM 1269 O O . PRO B 1 62 ? -49.777 -5.078 -14.593 1.00 9.00 59 PRO B O 1
ATOM 1273 N N . GLU B 1 63 ? -50.273 -3.583 -16.203 1.00 9.33 60 GLU B N 1
ATOM 1274 C CA . GLU B 1 63 ? -50.091 -4.530 -17.295 1.00 9.61 60 GLU B CA 1
ATOM 1275 C C . GLU B 1 63 ? -48.668 -5.093 -17.422 1.00 10.09 60 GLU B C 1
ATOM 1276 O O . GLU B 1 63 ? -48.505 -6.274 -17.713 1.00 11.37 60 GLU B O 1
ATOM 1282 N N . SER B 1 64 ? -47.644 -4.262 -17.212 1.00 10.06 61 SER B N 1
ATOM 1283 C CA . SER B 1 64 ? -46.262 -4.740 -17.358 1.00 9.70 61 SER B CA 1
ATOM 1284 C C . SER B 1 64 ? -45.763 -5.440 -16.091 1.00 9.52 61 SER B C 1
ATOM 1285 O O . SER B 1 64 ? -44.716 -6.111 -16.109 1.00 9.48 61 SER B O 1
ATOM 1288 N N . LEU B 1 65 ? -46.516 -5.293 -15.002 1.00 8.80 62 LEU B N 1
ATOM 1289 C CA . LEU B 1 65 ? -46.132 -5.870 -13.719 1.00 8.41 62 LEU B CA 1
ATOM 1290 C C . LEU B 1 65 ? -46.623 -7.300 -13.550 1.00 8.03 62 LEU B C 1
ATOM 1291 O O . LEU B 1 65 ? -45.894 -8.147 -13.025 1.00 8.09 62 LEU B O 1
ATOM 1296 N N . VAL B 1 66 ? -47.863 -7.562 -13.960 1.00 7.70 63 VAL B N 1
ATOM 1297 C CA . VAL B 1 66 ? -48.484 -8.855 -13.681 1.00 7.28 63 VAL B CA 1
ATOM 1298 C C . VAL B 1 66 ? -47.712 -9.904 -14.462 1.00 7.46 63 VAL B C 1
ATOM 1299 O O . VAL B 1 66 ? -47.553 -9.786 -15.681 1.00 7.87 63 VAL B O 1
ATOM 1303 N N . GLY B 1 67 ? -47.219 -10.908 -13.739 1.00 6.91 64 GLY B N 1
ATOM 1304 C CA . GLY B 1 67 ? -46.408 -11.965 -14.339 1.00 6.21 64 GLY B CA 1
ATOM 1305 C C . GLY B 1 67 ? -44.915 -11.846 -14.071 1.00 5.67 64 GLY B C 1
ATOM 1306 O O . GLY B 1 67 ? -44.171 -12.813 -14.282 1.00 5.72 64 GLY B O 1
ATOM 1307 N N . ARG B 1 68 ? -44.484 -10.658 -13.636 1.00 5.18 65 ARG B N 1
ATOM 1308 C CA . ARG B 1 68 ? -43.081 -10.364 -13.328 1.00 5.01 65 ARG B CA 1
ATOM 1309 C C . ARG B 1 68 ? -42.696 -11.039 -12.024 1.00 3.95 65 ARG B C 1
ATOM 1310 O O . ARG B 1 68 ? -43.460 -11.007 -11.068 1.00 4.13 65 ARG B O 1
ATOM 1318 N N . GLN B 1 69 ? -41.493 -11.594 -11.952 1.00 3.67 66 GLN B N 1
ATOM 1319 C CA . GLN B 1 69 ? -40.950 -11.967 -10.638 1.00 3.74 66 GLN B CA 1
ATOM 1320 C C . GLN B 1 69 ? -40.219 -10.794 -9.997 1.00 3.83 66 GLN B C 1
ATOM 1321 O O . GLN B 1 69 ? -39.451 -10.076 -10.655 1.00 4.15 66 GLN B O 1
ATOM 1327 N N . VAL B 1 70 ? -40.468 -10.608 -8.707 1.00 2.80 67 VAL B N 1
ATOM 1328 C CA . VAL B 1 70 ? -39.877 -9.505 -7.923 1.00 2.27 67 VAL B CA 1
ATOM 1329 C C . VAL B 1 70 ? -39.269 -10.061 -6.645 1.00 3.07 67 VAL B C 1
ATOM 1330 O O . VAL B 1 70 ? -39.560 -11.178 -6.269 1.00 2.95 67 VAL B O 1
ATOM 1334 N N . LEU B 1 71 ? -38.459 -9.250 -5.968 1.00 2.32 68 LEU B N 1
ATOM 1335 C CA . LEU B 1 71 ? -37.915 -9.658 -4.680 1.00 2.74 68 LEU B CA 1
ATOM 1336 C C . LEU B 1 71 ? -38.592 -8.863 -3.569 1.00 2.57 68 LEU B C 1
ATOM 1337 O O . LEU B 1 71 ? -38.908 -7.672 -3.729 1.00 3.32 68 LEU B O 1
ATOM 1342 N N . GLY B 1 72 ? -38.836 -9.524 -2.441 1.00 2.31 69 GLY B N 1
ATOM 1343 C CA . GLY B 1 72 ? -39.496 -8.849 -1.341 1.00 2.76 69 GLY B CA 1
ATOM 1344 C C . GLY B 1 72 ? -38.986 -9.310 0.001 1.00 2.88 69 GLY B C 1
ATOM 1345 O O . GLY B 1 72 ? -38.609 -10.469 0.164 1.00 2.35 69 GLY B O 1
ATOM 1346 N N . VAL B 1 73 ? -38.992 -8.399 0.966 1.00 2.72 70 VAL B N 1
ATOM 1347 C CA . VAL B 1 73 ? -38.680 -8.747 2.340 1.00 2.21 70 VAL B CA 1
ATOM 1348 C C . VAL B 1 73 ? -39.992 -9.266 2.906 1.00 2.52 70 VAL B C 1
ATOM 1349 O O . VAL B 1 73 ? -40.999 -8.537 2.912 1.00 2.13 70 VAL B O 1
ATOM 1353 N N . VAL B 1 74 ? -39.976 -10.508 3.378 1.00 3.15 71 VAL B N 1
ATOM 1354 C CA . VAL B 1 74 ? -41.209 -11.175 3.824 1.00 3.81 71 VAL B CA 1
ATOM 1355 C C . VAL B 1 74 ? -41.387 -11.214 5.340 1.00 4.42 71 VAL B C 1
ATOM 1356 O O . VAL B 1 74 ? -42.430 -11.677 5.823 1.00 6.11 71 VAL B O 1
ATOM 1360 N N . ASN B 1 75 ? -40.386 -10.729 6.081 1.00 4.65 72 ASN B N 1
ATOM 1361 C CA . ASN B 1 75 ? -40.454 -10.775 7.531 1.00 4.03 72 ASN B CA 1
ATOM 1362 C C . ASN B 1 75 ? -40.496 -9.434 8.270 1.00 3.61 72 ASN B C 1
ATOM 1363 O O . ASN B 1 75 ? -40.001 -9.317 9.389 1.00 3.59 72 ASN B O 1
ATOM 1368 N N . PHE B 1 76 ? -41.118 -8.438 7.651 1.00 3.84 73 PHE B N 1
ATOM 1369 C CA . PHE B 1 76 ? -41.569 -7.262 8.393 1.00 4.54 73 PHE B CA 1
ATOM 1370 C C . PHE B 1 76 ? -42.974 -7.506 8.952 1.00 5.14 73 PHE B C 1
ATOM 1371 O O . PHE B 1 76 ? -43.760 -8.289 8.398 1.00 5.11 73 PHE B O 1
ATOM 1379 N N . PRO B 1 77 ? -43.308 -6.804 10.046 1.00 5.30 74 PRO B N 1
ATOM 1380 C CA . PRO B 1 77 ? -44.689 -6.805 10.525 1.00 5.90 74 PRO B CA 1
ATOM 1381 C C . PRO B 1 77 ? -45.609 -6.222 9.453 1.00 5.84 74 PRO B C 1
ATOM 1382 O O . PRO B 1 77 ? -45.220 -5.257 8.786 1.00 6.58 74 PRO B O 1
ATOM 1386 N N . PRO B 1 78 ? -46.835 -6.753 9.311 1.00 5.76 75 PRO B N 1
ATOM 1387 C CA . PRO B 1 78 ? -47.775 -6.141 8.358 1.00 5.84 75 P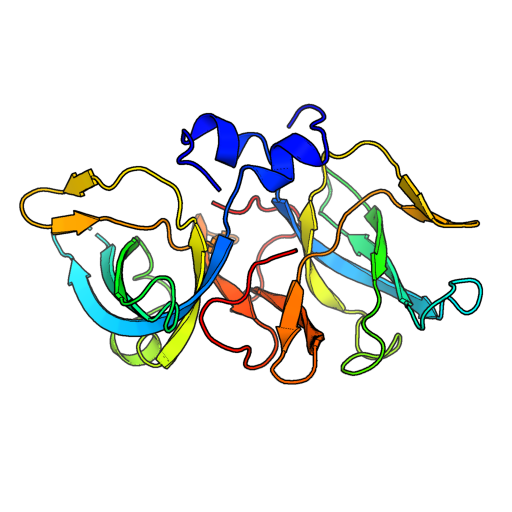RO B CA 1
ATOM 1388 C C . PRO B 1 78 ? -48.241 -4.757 8.855 1.00 5.72 75 PRO B C 1
ATOM 1389 O O . PRO B 1 78 ? -48.281 -4.532 10.071 1.00 6.19 75 PRO B O 1
ATOM 1393 N N . ARG B 1 79 ? -48.609 -3.849 7.941 1.00 5.38 76 ARG B N 1
ATOM 1394 C CA . ARG B 1 79 ? -48.988 -2.483 8.340 1.00 5.54 76 ARG B CA 1
ATOM 1395 C C . ARG B 1 79 ? -50.167 -2.026 7.512 1.00 5.74 76 ARG B C 1
ATOM 1396 O O . ARG B 1 79 ? -50.227 -2.339 6.315 1.00 6.53 76 ARG B O 1
ATOM 1404 N N . GLN B 1 80 ? -51.081 -1.275 8.127 1.00 5.35 77 GLN B N 1
ATOM 1405 C CA . GLN B 1 80 ? -52.245 -0.732 7.424 1.00 6.05 77 GLN B CA 1
ATOM 1406 C C . GLN B 1 80 ? -51.903 0.597 6.760 1.00 5.74 77 GLN B C 1
ATOM 1407 O O . GLN B 1 80 ? -51.279 1.472 7.380 1.00 5.66 77 GLN B O 1
ATOM 1413 N N . ILE B 1 81 ? -52.283 0.723 5.492 1.00 6.06 78 ILE B N 1
ATOM 1414 C CA . ILE B 1 81 ? -52.281 2.005 4.800 1.00 6.24 78 ILE B CA 1
ATOM 1415 C C . ILE B 1 81 ? -53.701 2.399 4.410 1.00 6.69 78 ILE B C 1
ATOM 1416 O O . ILE B 1 81 ? -54.127 2.196 3.274 1.00 7.66 78 ILE B O 1
ATOM 1421 N N . GLY B 1 82 ? -54.425 2.964 5.369 1.00 7.32 79 GLY B N 1
ATOM 1422 C CA . GLY B 1 82 ? -55.891 3.012 5.328 1.00 7.78 79 GLY B CA 1
ATOM 1423 C C . GLY B 1 82 ? -56.400 1.578 5.348 1.00 8.04 79 GLY B C 1
ATOM 1424 O O . GLY B 1 82 ? -55.900 0.761 6.128 1.00 8.76 79 GLY B O 1
ATOM 1425 N N . PRO B 1 83 ? -57.360 1.243 4.467 1.00 8.15 80 PRO B N 1
ATOM 1426 C CA . PRO B 1 83 ? -57.902 -0.122 4.442 1.00 7.95 80 PRO B CA 1
ATOM 1427 C C . PRO B 1 83 ? -56.952 -1.151 3.834 1.00 7.69 80 PRO B C 1
ATOM 1428 O O . PRO B 1 83 ? -57.212 -2.346 3.933 1.00 8.85 80 PRO B O 1
ATOM 1432 N N . PHE B 1 84 ? -55.851 -0.690 3.240 1.00 7.64 81 PHE B N 1
ATOM 1433 C CA . PHE B 1 84 ? -54.922 -1.598 2.573 1.00 7.37 81 PHE B CA 1
ATOM 1434 C C . PHE B 1 84 ? -53.906 -2.186 3.544 1.00 7.26 81 PHE B C 1
ATOM 1435 O O . PHE B 1 84 ? -53.170 -1.454 4.225 1.00 8.01 81 PHE B O 1
ATOM 1443 N N . ARG B 1 85 ? -53.865 -3.514 3.602 1.00 6.96 82 ARG B N 1
ATOM 1444 C CA . ARG B 1 85 ? -52.899 -4.183 4.456 1.00 5.97 82 ARG B CA 1
ATOM 1445 C C . ARG B 1 85 ? -51.630 -4.513 3.694 1.00 5.74 82 ARG B C 1
ATOM 1446 O O . ARG B 1 85 ? -51.582 -5.463 2.921 1.00 5.68 82 ARG B O 1
ATOM 1454 N N . SER B 1 86 ? -50.601 -3.708 3.911 1.00 4.40 83 SER B N 1
ATOM 1455 C CA . SER B 1 86 ? -49.309 -3.968 3.303 1.00 4.15 83 SER B CA 1
ATOM 1456 C C . SER B 1 86 ? -48.524 -5.021 4.105 1.00 3.76 83 SER B C 1
ATOM 1457 O O . SER B 1 86 ? -48.370 -4.909 5.326 1.00 3.15 83 SER B O 1
ATOM 1460 N N . GLU B 1 87 ? -48.023 -6.043 3.409 1.00 3.07 84 GLU B N 1
ATOM 1461 C CA . GLU B 1 87 ? -47.424 -7.209 4.065 1.00 2.65 84 GLU B CA 1
ATOM 1462 C C . GLU B 1 87 ? -45.952 -7.421 3.742 1.00 2.69 84 GLU B C 1
ATOM 1463 O O . GLU B 1 87 ? -45.227 -8.040 4.525 1.00 3.10 84 GLU B O 1
ATOM 1469 N N . VAL B 1 88 ? -45.510 -6.920 2.593 1.00 2.00 85 VAL B N 1
ATOM 1470 C CA . VAL B 1 88 ? -44.099 -7.076 2.208 1.00 2.87 85 VAL B CA 1
ATOM 1471 C C . VAL B 1 88 ? -43.555 -5.830 1.555 1.00 2.77 85 VAL B C 1
ATOM 1472 O O . VAL B 1 88 ? -44.308 -5.055 0.963 1.00 2.61 85 VAL B O 1
ATOM 1476 N N . LEU B 1 89 ? -42.237 -5.667 1.669 1.00 2.91 86 LEU B N 1
ATOM 1477 C CA . LEU B 1 89 ? -41.509 -4.611 0.974 1.00 2.80 86 LEU B CA 1
ATOM 1478 C C . LEU B 1 89 ? -41.024 -5.132 -0.366 1.00 3.24 86 LEU B C 1
ATOM 1479 O O . LEU B 1 89 ? -40.240 -6.059 -0.401 1.00 2.82 86 LEU B O 1
ATOM 1484 N N . THR B 1 90 ? -41.509 -4.536 -1.456 1.00 3.21 87 THR B N 1
ATOM 1485 C CA . THR B 1 90 ? -41.089 -4.918 -2.817 1.00 3.16 87 THR B CA 1
ATOM 1486 C C . THR B 1 90 ? -39.800 -4.147 -3.103 1.00 3.48 87 THR B C 1
ATOM 1487 O O . THR B 1 90 ? -39.781 -2.926 -3.010 1.00 4.36 87 THR B O 1
ATOM 1491 N N . LEU B 1 91 ? -38.727 -4.866 -3.430 1.00 2.81 88 LEU B N 1
ATOM 1492 C CA . LEU B 1 91 ? -37.391 -4.275 -3.479 1.00 2.31 88 LEU B CA 1
ATOM 1493 C C . LEU B 1 91 ? -37.006 -3.672 -4.821 1.00 2.20 88 LEU B C 1
ATOM 1494 O O . LEU B 1 91 ? -37.353 -4.181 -5.884 1.00 2.08 88 LEU B O 1
ATOM 1499 N N . GLY B 1 92 ? -36.265 -2.575 -4.753 1.00 2.64 89 GLY B N 1
ATOM 1500 C CA . GLY B 1 92 ? -35.831 -1.861 -5.954 1.00 2.43 89 GLY B CA 1
ATOM 1501 C C . GLY B 1 92 ? -34.733 -0.860 -5.680 1.00 3.46 89 GLY B C 1
ATOM 1502 O O . GLY B 1 92 ? -34.172 -0.825 -4.587 1.00 2.78 89 GLY B O 1
ATOM 1503 N N . PHE B 1 93 ? -34.435 -0.049 -6.691 1.00 4.36 90 PHE B N 1
ATOM 1504 C CA . PHE B 1 93 ? -33.319 0.883 -6.643 1.00 5.52 90 PHE B CA 1
ATOM 1505 C C . PHE B 1 93 ? -33.748 2.170 -7.311 1.00 6.85 90 PHE B C 1
ATOM 1506 O O . PHE B 1 93 ? -34.510 2.144 -8.275 1.00 6.83 90 PHE B O 1
ATOM 1514 N N . ALA B 1 94 ? -33.211 3.295 -6.849 1.00 6.35 91 ALA B N 1
ATOM 1515 C CA . ALA B 1 94 ? -33.427 4.551 -7.562 1.00 7.29 91 ALA B CA 1
ATOM 1516 C C . ALA B 1 94 ? -32.563 4.605 -8.803 1.00 7.42 91 ALA B C 1
ATOM 1517 O O . ALA B 1 94 ? -31.356 4.326 -8.753 1.00 8.08 91 ALA B O 1
ATOM 1519 N N . ASP B 1 95 ? -33.181 4.977 -9.920 1.00 6.88 92 ASP B N 1
ATOM 1520 C CA . ASP B 1 95 ? -32.408 5.218 -11.124 1.00 6.41 92 ASP B CA 1
ATOM 1521 C C . ASP B 1 95 ? -31.734 6.602 -11.097 1.00 7.02 92 ASP B C 1
ATOM 1522 O O . ASP B 1 95 ? -31.733 7.290 -10.057 1.00 7.24 92 ASP B O 1
ATOM 1527 N N . ALA B 1 96 ? -31.126 6.992 -12.212 1.00 6.71 93 ALA B N 1
ATOM 1528 C CA . ALA B 1 96 ? -30.388 8.254 -12.289 1.00 7.69 93 ALA B CA 1
ATOM 1529 C C . ALA B 1 96 ? -31.261 9.484 -12.018 1.00 7.36 93 ALA B C 1
ATOM 1530 O O . ALA B 1 96 ? -30.745 10.559 -11.693 1.00 8.19 93 ALA B O 1
ATOM 1532 N N . ASN B 1 97 ? -32.572 9.322 -12.180 1.00 7.49 94 ASN B N 1
ATOM 1533 C CA . ASN B 1 97 ? -33.542 10.400 -11.952 1.00 7.54 94 ASN B CA 1
ATOM 1534 C C . ASN B 1 97 ? -34.296 10.271 -10.621 1.00 7.58 94 ASN B C 1
ATOM 1535 O O . ASN B 1 97 ? -35.141 11.111 -10.300 1.00 7.35 94 ASN B O 1
ATOM 1540 N N . GLY B 1 98 ? -33.994 9.213 -9.864 1.00 7.14 95 GLY B N 1
ATOM 1541 C CA . GLY B 1 98 ? -34.629 8.946 -8.566 1.00 6.82 95 GLY B CA 1
ATOM 1542 C C . GLY B 1 98 ? -35.869 8.065 -8.648 1.00 6.77 95 GLY B C 1
ATOM 1543 O O . GLY B 1 98 ? -36.518 7.781 -7.634 1.00 7.06 95 GLY B O 1
ATOM 1544 N N . ASP B 1 99 ? -36.197 7.622 -9.854 1.00 6.28 96 ASP B N 1
ATOM 1545 C CA . ASP B 1 99 ? -37.371 6.773 -10.061 1.00 6.33 96 ASP B CA 1
ATOM 1546 C C . ASP B 1 99 ? -37.043 5.300 -9.863 1.00 5.98 96 ASP B C 1
ATOM 1547 O O . ASP B 1 99 ? -35.927 4.845 -10.145 1.00 6.22 96 ASP B O 1
ATOM 1552 N N . ILE B 1 100 ? -38.030 4.545 -9.402 1.00 5.62 97 ILE B N 1
ATOM 1553 C CA . ILE B 1 100 ? -37.769 3.196 -8.908 1.00 4.73 97 ILE B CA 1
ATOM 1554 C C . ILE B 1 100 ? -37.703 2.136 -10.003 1.00 4.43 97 ILE B C 1
ATOM 1555 O O . ILE B 1 100 ? -38.601 2.015 -10.843 1.00 4.70 97 ILE B O 1
ATOM 1560 N N . VAL B 1 101 ? -36.607 1.380 -9.965 1.00 3.42 98 VAL B N 1
ATOM 1561 C CA . VAL B 1 101 ? -36.386 0.218 -10.831 1.00 3.59 98 VAL B CA 1
ATOM 1562 C C . VAL B 1 101 ? -36.446 -1.035 -9.972 1.00 3.62 98 VAL B C 1
ATOM 1563 O O . VAL B 1 101 ? -35.816 -1.093 -8.901 1.00 3.87 98 VAL B O 1
ATOM 1567 N N . LEU B 1 102 ? -37.234 -2.014 -10.403 1.00 2.71 99 LEU B N 1
ATOM 1568 C CA . LEU B 1 102 ? -37.400 -3.262 -9.625 1.00 2.69 99 LEU B CA 1
ATOM 1569 C C . LEU B 1 102 ? -36.151 -4.132 -9.598 1.00 2.94 99 LEU B C 1
ATOM 1570 O O . LEU B 1 102 ? -35.506 -4.302 -10.629 1.00 3.07 99 LEU B O 1
ATOM 1575 N N . ALA B 1 103 ? -35.848 -4.697 -8.429 1.00 2.81 100 ALA B N 1
ATOM 1576 C CA . ALA B 1 103 ? -34.926 -5.834 -8.372 1.00 2.81 100 ALA B CA 1
ATOM 1577 C C . ALA B 1 103 ? -35.596 -6.996 -9.133 1.00 3.69 100 ALA B C 1
ATOM 1578 O O . ALA B 1 103 ? -36.834 -7.053 -9.235 1.00 4.15 100 ALA B O 1
ATOM 1580 N N . ALA B 1 104 ? -34.784 -7.907 -9.670 1.00 4.09 101 ALA B N 1
ATOM 1581 C CA . ALA B 1 104 ? -35.285 -8.968 -10.539 1.00 3.12 101 ALA B CA 1
ATOM 1582 C C . ALA B 1 104 ? -34.450 -10.220 -10.369 1.00 2.53 101 ALA B C 1
ATOM 1583 O O . ALA B 1 104 ? -33.478 -10.229 -9.620 1.00 3.86 101 ALA B O 1
ATOM 1585 N N . VAL B 1 105 ? -34.832 -11.276 -11.075 1.00 2.22 102 VAL B N 1
ATOM 1586 C CA . VAL B 1 105 ? -33.949 -12.431 -11.258 1.00 2.00 102 VAL B CA 1
ATOM 1587 C C . VAL B 1 105 ? -33.582 -12.581 -12.722 1.00 2.00 102 VAL B C 1
ATOM 1588 O O . VAL B 1 105 ? -34.379 -12.276 -13.607 1.00 2.08 102 VAL B O 1
ATOM 1592 N N . GLU B 1 106 ? -32.370 -13.051 -12.982 1.00 2.00 103 GLU B N 1
ATOM 1593 C CA . GLU B 1 106 ? -31.886 -13.117 -14.365 1.00 2.00 103 GLU B CA 1
ATOM 1594 C C . GLU B 1 106 ? -32.658 -14.112 -15.262 1.00 2.00 103 GLU B C 1
ATOM 1595 O O . GLU B 1 106 ? -32.716 -13.943 -16.481 1.00 2.21 103 GLU B O 1
ATOM 1601 N N . ARG B 1 107 ? -33.214 -15.145 -14.639 1.00 2.30 104 ARG B N 1
ATOM 1602 C CA . ARG B 1 107 ? -34.086 -16.125 -15.296 1.00 2.53 104 ARG B CA 1
ATOM 1603 C C . ARG B 1 107 ? -35.048 -16.694 -14.244 1.00 2.44 104 ARG B C 1
ATOM 1604 O O . ARG B 1 107 ? -34.849 -16.495 -13.039 1.00 2.39 104 ARG B O 1
ATOM 1612 N N . PRO B 1 108 ? -36.131 -17.348 -14.686 1.00 2.19 105 PRO B N 1
ATOM 1613 C CA . PRO B 1 108 ? -37.114 -17.826 -13.705 1.00 3.00 105 PRO B CA 1
ATOM 1614 C C . PRO B 1 108 ? -36.588 -18.747 -12.596 1.00 3.64 105 PRO B C 1
ATOM 1615 O O . PRO B 1 108 ? -35.765 -19.646 -12.823 1.00 3.80 105 PRO B O 1
ATOM 1619 N N . VAL B 1 109 ? -37.100 -18.504 -11.388 1.00 3.31 106 VAL B N 1
ATOM 1620 C CA . VAL B 1 109 ? -36.713 -19.219 -10.171 1.00 3.68 106 VAL B CA 1
ATOM 1621 C C . VAL B 1 109 ? -38.026 -19.624 -9.496 1.00 2.51 106 VAL B C 1
ATOM 1622 O O . VAL B 1 109 ? -39.012 -18.888 -9.615 1.00 3.21 106 VAL B O 1
ATOM 1626 N N . PRO B 1 110 ? -38.067 -20.781 -8.801 1.00 2.00 107 PRO B N 1
ATOM 1627 C CA . PRO B 1 110 ? -39.322 -21.092 -8.091 1.00 2.00 107 PRO B CA 1
ATOM 1628 C C . PRO B 1 110 ? -39.745 -20.019 -7.085 1.00 2.00 107 PRO B C 1
ATOM 1629 O O . PRO B 1 110 ? -38.929 -19.554 -6.287 1.00 2.35 107 PRO B O 1
ATOM 1633 N N . ASN B 1 111 ? -41.018 -19.637 -7.113 1.00 2.00 108 ASN B N 1
ATOM 1634 C CA . ASN B 1 111 ? -41.520 -18.692 -6.112 1.00 2.67 108 ASN B CA 1
ATOM 1635 C C . ASN B 1 111 ? -41.227 -19.210 -4.725 1.00 3.78 108 ASN B C 1
ATOM 1636 O O . ASN B 1 111 ? -41.443 -20.399 -4.447 1.00 4.35 108 ASN B O 1
ATOM 1641 N N . GLY B 1 112 ? -40.769 -18.313 -3.856 1.00 3.67 109 GLY B N 1
ATOM 1642 C CA . GLY B 1 112 ? -40.470 -18.674 -2.481 1.00 4.00 109 GLY B CA 1
ATOM 1643 C C . GLY B 1 112 ? -39.013 -19.010 -2.203 1.00 3.69 109 GLY B C 1
ATOM 1644 O O . GLY B 1 112 ? -38.644 -19.189 -1.041 1.00 3.56 109 GLY B O 1
ATOM 1645 N N . GLU B 1 113 ? -38.173 -19.114 -3.239 1.00 3.18 110 GLU B N 1
ATOM 1646 C CA . GLU B 1 113 ? -36.752 -19.307 -2.975 1.00 3.42 110 GLU B CA 1
ATOM 1647 C C . GLU B 1 113 ? -36.170 -18.082 -2.265 1.00 3.49 110 GLU B C 1
ATOM 1648 O O . GLU B 1 113 ? -36.557 -16.955 -2.550 1.00 3.68 110 GLU B O 1
ATOM 1654 N N . LYS B 1 114 ? -35.256 -18.355 -1.327 1.00 3.55 111 LYS B N 1
ATOM 1655 C CA . LYS B 1 114 ? -34.578 -17.338 -0.497 1.00 3.66 111 LYS B CA 1
ATOM 1656 C C . LYS B 1 114 ? -33.372 -16.766 -1.205 1.00 3.95 111 LYS B C 1
ATOM 1657 O O . LYS B 1 114 ? -32.579 -17.516 -1.803 1.00 4.08 111 LYS B O 1
ATOM 1663 N N . MET B 1 115 ? -33.211 -15.444 -1.132 1.00 3.50 112 MET B N 1
ATOM 1664 C CA . MET B 1 115 ? -32.007 -14.799 -1.655 1.00 4.35 112 MET B CA 1
ATOM 1665 C C . MET B 1 115 ? -30.853 -15.133 -0.714 1.00 3.33 112 MET B C 1
ATOM 1666 O O . MET B 1 115 ? -30.982 -15.037 0.508 1.00 4.48 112 MET B O 1
ATOM 1671 N N . CYS B 1 116 ? -29.741 -15.557 -1.293 1.00 3.25 113 CYS B N 1
ATOM 1672 C CA . CYS B 1 116 ? -28.567 -15.943 -0.528 1.00 3.24 113 CYS B CA 1
ATOM 1673 C C . CYS B 1 116 ? -27.291 -15.703 -1.322 1.00 3.20 113 CYS B C 1
ATOM 1674 O O . CYS B 1 116 ? -26.196 -16.083 -0.900 1.00 3.04 113 CYS B O 1
#

Organism: Agrobacterium fabrum (strain C58 / ATCC 33970) (NCBI:txid176299)

Nearest PDB structures (foldseek):
  2q2i-assembly1_A  TM=1.009E+00  e=6.965E-21  Agrobacterium fabrum str. C58
  2q2h-assembly1_A  TM=9.976E-01  e=6.126E-20  Agrobacterium fabrum str. C58
  2q2i-assembly1_B  TM=9.886E-01  e=7.320E-18  Agrobacterium fabrum str. C58
  2q2h-assembly1_B  TM=9.836E-01  e=2.056E-17  Agrobacterium fabrum str. C58
  2nzo-assembly1_A  TM=9.436E-01  e=2.494E-13  Bacillus subtilis

Radius of gyration: 17.18 Å; Cα contacts (8 Å, |Δi|>4): 565; chains: 2; bounding box: 51×38×34 Å